Protein AF-A0A968LPN2-F1 (afdb_monomer)

Sequence (290 aa):
MTKRTVQLVLGVLLTLSLIPALILAWQRIQFERAYDTVGLTIDYQDVVIQARENGLTEEALLEQYKALGINGVSLFEDSLSRLVQQDKVIYRDGGSWRNERLSLGLDVSAIQSRETYLRSLVPGEAERFRAKYRFPTRTVRIDGNDWIAFPLEVGGLPAGPNLELISRLEALGFFVAYRPYEASSLADPGADFPEVPFIVYAGDSVTGGQHEAEVAEGHRAHRFDSHGRRGKRGTGGHGRTCPQEQGRARLRHSRRVASRAATRGNRQQVRPRRSRTQSPPVVHPSIRTH

Radius of gyration: 33.79 Å; Cα contacts (8 Å, |Δi|>4): 280; chains: 1; bounding box: 84×96×96 Å

Mean predicted aligned error: 16.94 Å

Solvent-accessible surface area (backbone atoms only — not comparable to full-atom values): 18443 Å² total; per-residue (Å²): 134,56,75,67,59,54,53,50,54,52,51,52,53,50,52,66,55,44,54,60,51,51,51,53,52,49,52,49,51,54,49,47,67,73,67,67,66,80,79,36,63,45,53,48,68,60,45,50,51,50,14,59,77,69,75,45,52,53,67,62,47,49,52,53,41,39,77,74,60,39,48,28,35,32,40,68,41,33,26,38,50,49,39,39,75,67,61,32,29,51,78,40,55,19,44,62,51,39,53,55,32,53,75,70,74,44,91,46,89,90,53,49,58,66,27,25,36,34,28,50,64,40,88,57,48,40,58,52,47,53,65,47,37,72,68,85,60,48,79,46,74,56,96,90,38,73,28,44,34,32,79,43,91,56,52,84,38,77,54,45,63,56,61,70,59,51,54,51,44,42,74,74,66,28,49,51,34,37,25,63,71,86,61,94,61,45,62,61,55,66,77,67,65,73,99,54,94,37,79,48,63,85,72,92,62,52,77,73,48,88,61,84,66,57,72,64,44,62,66,50,63,75,74,71,84,87,81,87,85,86,86,84,90,83,84,85,85,85,88,79,81,87,81,93,80,90,79,90,77,89,84,89,81,91,80,89,84,85,85,87,90,83,93,80,90,84,86,82,80,88,83,89,83,79,89,78,90,77,83,81,84,87,82,82,85,80,88,76,92,129

Nearest PDB structures (foldseek):
  5vxj-assembly1_A  TM=2.831E-01  e=8.955E+00  Shigella flexneri

Structure (mmCIF, N/CA/C/O backbone):
data_AF-A0A968LPN2-F1
#
_entry.id   AF-A0A968LPN2-F1
#
loop_
_atom_site.group_PDB
_atom_site.id
_atom_site.type_symbol
_atom_site.label_atom_id
_atom_site.label_alt_id
_atom_site.label_comp_id
_atom_site.label_asym_id
_atom_site.label_entity_id
_atom_site.label_seq_id
_atom_site.pdbx_PDB_ins_code
_atom_site.Cartn_x
_atom_site.Cartn_y
_atom_site.Cartn_z
_atom_site.occupancy
_atom_site.B_iso_or_equiv
_atom_site.auth_seq_id
_atom_site.auth_comp_id
_atom_site.auth_asym_id
_atom_site.auth_atom_id
_atom_site.pdbx_PDB_model_num
ATOM 1 N N . MET A 1 1 ? -53.553 -24.864 53.523 1.00 57.88 1 MET A N 1
ATOM 2 C CA . MET A 1 1 ? -52.377 -23.960 53.529 1.00 57.88 1 MET A CA 1
ATOM 3 C C . MET A 1 1 ? -52.808 -22.609 54.066 1.00 57.88 1 MET A C 1
ATOM 5 O O . MET A 1 1 ? -53.810 -22.086 53.596 1.00 57.88 1 MET A O 1
ATOM 9 N N . THR A 1 2 ? -52.110 -22.055 55.057 1.00 83.56 2 THR A N 1
ATOM 10 C CA . THR A 1 2 ? -52.404 -20.697 55.534 1.00 83.56 2 THR A CA 1
ATOM 11 C C . THR A 1 2 ? -51.821 -19.675 54.558 1.00 83.56 2 THR A C 1
ATOM 13 O O . THR A 1 2 ? -50.828 -19.942 53.878 1.00 83.56 2 THR A O 1
ATOM 16 N N . LYS A 1 3 ? -52.438 -18.490 54.475 1.00 83.75 3 LYS A N 1
ATOM 17 C CA . LYS A 1 3 ? -52.014 -17.386 53.590 1.00 83.75 3 LYS A CA 1
ATOM 18 C C . LYS A 1 3 ? -50.506 -17.091 53.706 1.00 83.75 3 LYS A C 1
ATOM 20 O O . LYS A 1 3 ? -49.843 -16.863 52.701 1.00 83.75 3 LYS A O 1
ATOM 25 N N . ARG A 1 4 ? -49.963 -17.207 54.926 1.00 87.44 4 ARG A N 1
ATOM 26 C CA . ARG A 1 4 ? -48.531 -17.079 55.241 1.00 87.44 4 ARG A CA 1
ATOM 27 C C . ARG A 1 4 ? -47.651 -18.116 54.544 1.00 87.44 4 ARG A C 1
ATOM 29 O O . ARG A 1 4 ? -46.606 -17.750 54.026 1.00 87.44 4 ARG A O 1
ATOM 36 N N . THR A 1 5 ? -48.052 -19.388 54.507 1.00 86.25 5 THR A N 1
ATOM 37 C CA . THR A 1 5 ? -47.263 -20.446 53.853 1.00 86.25 5 THR A CA 1
ATOM 38 C C . THR A 1 5 ? -47.205 -20.233 52.344 1.00 86.25 5 THR A C 1
ATOM 40 O O . THR A 1 5 ? -46.150 -20.396 51.744 1.00 86.25 5 THR A O 1
ATOM 43 N N . VAL A 1 6 ? -48.321 -19.815 51.735 1.00 88.88 6 VAL A N 1
ATOM 44 C CA . VAL A 1 6 ? -48.377 -19.507 50.296 1.00 88.88 6 VAL A CA 1
ATOM 45 C C . VAL A 1 6 ? -47.483 -18.312 49.963 1.00 88.88 6 VAL A C 1
ATOM 47 O O . VAL A 1 6 ? -46.709 -18.387 49.017 1.00 88.88 6 VAL A O 1
ATOM 50 N N . GLN A 1 7 ? -47.525 -17.244 50.767 1.00 90.31 7 GLN A N 1
ATOM 51 C CA . GLN A 1 7 ? -46.649 -16.077 50.597 1.00 90.31 7 GLN A CA 1
ATOM 52 C C . GLN A 1 7 ? -45.161 -16.434 50.717 1.00 90.31 7 GLN A C 1
ATOM 54 O O . GLN A 1 7 ? -44.355 -15.951 49.927 1.00 90.31 7 GLN A O 1
ATOM 59 N N . LEU A 1 8 ? -44.805 -17.307 51.663 1.00 92.25 8 LEU A N 1
ATOM 60 C CA . LEU A 1 8 ? -43.430 -17.778 51.846 1.00 92.25 8 LEU A CA 1
ATOM 61 C C . LEU A 1 8 ? -42.940 -18.585 50.641 1.00 92.25 8 LEU A C 1
ATOM 63 O O . LEU A 1 8 ? -41.872 -18.300 50.110 1.00 92.25 8 LEU A O 1
ATOM 67 N N . VAL A 1 9 ? -43.739 -19.549 50.175 1.00 92.19 9 VAL A N 1
ATOM 68 C CA . VAL A 1 9 ? -43.400 -20.366 48.999 1.00 92.19 9 VAL A CA 1
ATOM 69 C C . VAL A 1 9 ? -43.261 -19.494 47.751 1.00 92.19 9 VAL A C 1
ATOM 71 O O . VAL A 1 9 ? -42.302 -19.655 46.999 1.00 92.19 9 VAL A O 1
ATOM 74 N N . LEU A 1 10 ? -44.172 -18.536 47.553 1.00 92.19 10 LEU A N 1
ATOM 75 C CA . LEU A 1 10 ? -44.104 -17.616 46.419 1.00 92.19 10 LEU A CA 1
ATOM 76 C C . LEU A 1 10 ? -42.845 -16.742 46.483 1.00 92.19 10 LEU A C 1
ATOM 78 O O . LEU A 1 10 ? -42.171 -16.575 45.472 1.00 92.19 10 LEU A O 1
ATOM 82 N N . GLY A 1 11 ? -42.504 -16.226 47.668 1.00 94.25 11 GLY A N 1
ATOM 83 C CA . GLY A 1 11 ? -41.304 -15.419 47.885 1.00 94.25 11 GLY A CA 1
ATOM 84 C C . GLY A 1 11 ? -40.012 -16.190 47.616 1.00 94.25 11 GLY A C 1
ATOM 85 O O . GLY A 1 11 ? -39.106 -15.654 46.979 1.00 94.25 11 GLY A O 1
ATOM 86 N N . VAL A 1 12 ? -39.948 -17.460 48.032 1.00 94.94 12 VAL A N 1
ATOM 87 C CA . VAL A 1 12 ? -38.806 -18.350 47.757 1.00 94.94 12 VAL A CA 1
ATOM 88 C C . VAL A 1 12 ? -38.681 -18.637 46.263 1.00 94.94 12 VAL A C 1
ATOM 90 O O . VAL A 1 12 ? -37.589 -18.533 45.719 1.00 94.94 12 VAL A O 1
ATOM 93 N N . LEU A 1 13 ? -39.782 -18.944 45.572 1.00 93.88 13 LEU A N 1
ATOM 94 C CA . LEU A 1 13 ? -39.760 -19.174 44.123 1.00 93.88 13 LEU A CA 1
ATOM 95 C C . LEU A 1 13 ? -39.337 -17.919 43.348 1.00 93.88 13 LEU A C 1
ATOM 97 O O . LEU A 1 13 ? -38.516 -18.006 42.436 1.00 93.88 13 LEU A O 1
ATOM 101 N N . LEU A 1 14 ? -39.843 -16.748 43.746 1.00 94.81 14 LEU A N 1
ATOM 102 C CA . LEU A 1 14 ? -39.451 -15.463 43.168 1.00 94.81 14 LEU A CA 1
ATOM 103 C C . LEU A 1 14 ? -37.954 -15.210 43.344 1.00 94.81 14 LEU A C 1
ATOM 105 O O . LEU A 1 14 ? -37.271 -14.937 42.361 1.00 94.81 14 LEU A O 1
ATOM 109 N N . THR A 1 15 ? -37.425 -15.370 44.558 1.00 94.38 15 THR A N 1
ATOM 110 C CA . THR A 1 15 ? -35.989 -15.177 44.822 1.00 94.38 15 THR A CA 1
ATOM 111 C C . THR A 1 15 ? -35.121 -16.202 44.096 1.00 94.38 15 THR A C 1
ATOM 113 O O . THR A 1 15 ? -34.111 -15.812 43.510 1.00 94.38 15 THR A O 1
ATOM 116 N N . LEU A 1 16 ? -35.536 -17.473 44.027 1.00 95.44 16 LEU A N 1
ATOM 117 C CA . LEU A 1 16 ? -34.818 -18.501 43.263 1.00 95.44 16 LEU A CA 1
ATOM 118 C C . LEU A 1 16 ? -34.765 -18.198 41.763 1.00 95.44 16 LEU A C 1
ATOM 120 O O . LEU A 1 16 ? -33.785 -18.550 41.117 1.00 95.44 16 LEU A O 1
ATOM 124 N N . SER A 1 17 ? -35.799 -17.563 41.205 1.00 94.38 17 SER A N 1
ATOM 125 C CA . SER A 1 17 ? -35.810 -17.156 39.794 1.00 94.38 17 SER A CA 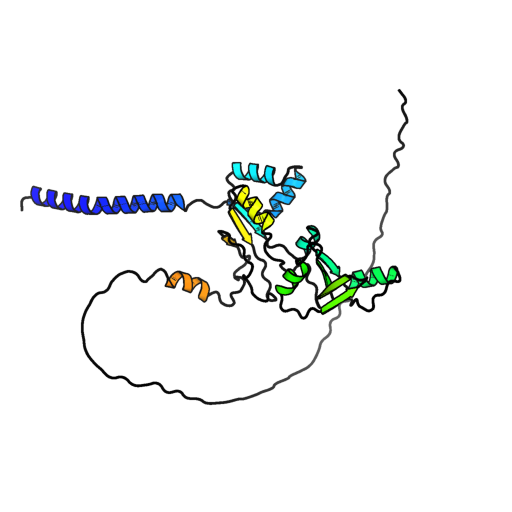1
ATOM 126 C C . SER A 1 17 ? -35.051 -15.847 39.541 1.00 94.38 17 SER A C 1
ATOM 128 O O . SER A 1 17 ? -34.455 -15.668 38.480 1.00 94.38 17 SER A O 1
ATOM 130 N N . LEU A 1 18 ? -35.026 -14.947 40.528 1.00 96.50 18 LEU A N 1
ATOM 131 C CA . LEU A 1 18 ? -34.431 -13.619 40.405 1.00 96.50 18 LEU A CA 1
ATOM 132 C C . LEU A 1 18 ? -32.899 -13.658 40.436 1.00 96.50 18 LEU A C 1
ATOM 134 O O . LEU A 1 18 ? -32.257 -12.948 39.666 1.00 96.50 18 LEU A O 1
ATOM 138 N N . ILE A 1 19 ? -32.306 -14.492 41.294 1.00 95.44 19 ILE A N 1
ATOM 139 C CA . ILE A 1 19 ? -30.844 -14.612 41.427 1.00 95.44 19 ILE A CA 1
ATOM 140 C C . ILE A 1 19 ? -30.166 -14.997 40.094 1.00 95.44 19 ILE A C 1
ATOM 142 O O . ILE A 1 19 ? -29.287 -14.255 39.652 1.00 95.44 19 ILE A O 1
ATOM 146 N N . PRO A 1 20 ? -30.550 -16.090 39.403 1.00 95.19 20 PRO A N 1
ATOM 147 C CA . PRO A 1 20 ? -29.937 -16.445 38.124 1.00 95.19 20 PRO A CA 1
ATOM 148 C C . PRO A 1 20 ? -30.227 -15.413 37.025 1.00 95.19 20 PRO A C 1
ATOM 150 O O . PRO A 1 20 ? -29.357 -15.161 36.194 1.00 95.19 20 PRO A O 1
ATOM 153 N N . ALA A 1 21 ? -31.396 -14.763 37.042 1.00 94.69 21 ALA A N 1
ATOM 154 C CA . ALA A 1 21 ? -31.708 -13.683 36.105 1.00 94.69 21 ALA A CA 1
ATOM 155 C C . ALA A 1 21 ? -30.781 -12.466 36.291 1.00 94.69 21 ALA A C 1
ATOM 157 O O . ALA A 1 21 ? -30.273 -11.926 35.309 1.00 94.69 21 ALA A O 1
ATOM 158 N N . LEU A 1 22 ? -30.504 -12.072 37.540 1.00 96.44 22 LEU A N 1
ATOM 159 C CA . LEU A 1 22 ? -29.549 -11.007 37.871 1.00 96.44 22 LEU A CA 1
ATOM 160 C C . LEU A 1 22 ? -28.122 -11.363 37.451 1.00 96.44 22 LEU A C 1
ATOM 162 O O . LEU A 1 22 ? -27.426 -10.514 36.900 1.00 96.44 22 LEU A O 1
ATOM 166 N N . ILE A 1 23 ? -27.696 -12.610 37.669 1.00 96.88 23 ILE A N 1
ATOM 167 C CA . ILE A 1 23 ? -26.366 -13.077 37.252 1.00 96.88 23 ILE A CA 1
ATOM 168 C C . ILE A 1 23 ? -26.225 -13.002 35.726 1.00 96.88 23 ILE A C 1
ATOM 170 O O . ILE A 1 23 ? -25.234 -12.463 35.237 1.00 96.88 23 ILE A O 1
ATOM 174 N N . LEU A 1 24 ? -27.221 -13.477 34.970 1.00 95.31 24 LEU A N 1
ATOM 175 C CA . LEU A 1 24 ? -27.211 -13.405 33.505 1.00 95.31 24 LEU A CA 1
ATOM 176 C C . LEU A 1 24 ? -27.227 -11.960 32.995 1.00 95.31 24 LEU A C 1
ATOM 178 O O . LEU A 1 24 ? -26.483 -11.626 32.076 1.00 95.31 24 LEU A O 1
ATOM 182 N N . ALA A 1 25 ? -28.037 -11.088 33.602 1.00 94.88 25 ALA A N 1
ATOM 183 C CA . ALA A 1 25 ? -28.068 -9.671 33.253 1.00 94.88 25 ALA A CA 1
ATOM 184 C C . ALA A 1 25 ? -26.714 -8.996 33.518 1.00 94.88 25 ALA A C 1
ATOM 186 O O . ALA A 1 25 ? -26.225 -8.243 32.680 1.00 94.88 25 ALA A O 1
ATOM 187 N N . TRP A 1 26 ? -26.074 -9.308 34.647 1.00 95.31 26 TRP A N 1
ATOM 188 C CA . TRP A 1 26 ? -24.748 -8.792 34.974 1.00 95.31 26 TRP A CA 1
ATOM 189 C C . TRP A 1 26 ? -23.684 -9.266 33.983 1.00 95.31 26 TRP A C 1
ATOM 191 O O . TRP A 1 26 ? -22.927 -8.452 33.460 1.00 95.31 26 TRP A O 1
ATOM 201 N N . GLN A 1 27 ? -23.652 -10.566 33.682 1.00 93.38 27 GLN A N 1
ATOM 202 C CA . GLN A 1 27 ? -22.731 -11.136 32.694 1.00 93.38 27 GLN A CA 1
ATOM 203 C C . GLN A 1 27 ? -22.924 -10.501 31.319 1.00 93.38 27 GLN A C 1
ATOM 205 O O . GLN A 1 27 ? -21.946 -10.157 30.662 1.00 93.38 27 GLN A O 1
ATOM 210 N N . ARG A 1 28 ? -24.178 -10.287 30.913 1.00 89.38 28 ARG A N 1
ATOM 211 C CA . ARG A 1 28 ? -24.506 -9.619 29.658 1.00 89.38 28 ARG A CA 1
ATOM 212 C C . ARG A 1 28 ? -24.020 -8.173 29.629 1.00 89.38 28 ARG A C 1
ATOM 214 O O . ARG A 1 28 ? -23.410 -7.794 28.645 1.00 89.38 28 ARG A O 1
ATOM 221 N N . ILE A 1 29 ? -24.225 -7.394 30.692 1.00 89.06 29 ILE A N 1
ATOM 222 C CA . ILE A 1 29 ? -23.739 -6.005 30.766 1.00 89.06 29 I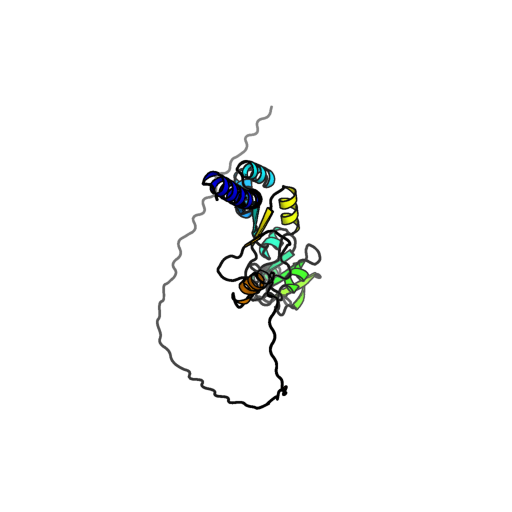LE A CA 1
ATOM 223 C C . ILE A 1 29 ? -22.210 -5.956 30.718 1.00 89.06 29 ILE A C 1
ATOM 225 O O . ILE A 1 29 ? -21.652 -5.083 30.065 1.00 89.06 29 ILE A O 1
ATOM 229 N N . GLN A 1 30 ? -21.524 -6.872 31.405 1.00 86.31 30 GLN A N 1
ATOM 230 C CA . GLN A 1 30 ? -20.061 -6.940 31.358 1.00 86.31 30 GLN A CA 1
ATOM 231 C C . GLN A 1 30 ? -19.561 -7.329 29.967 1.00 86.31 30 GLN A C 1
ATOM 233 O O . GLN A 1 30 ? -18.598 -6.745 29.483 1.00 86.31 30 GLN A O 1
ATOM 238 N N . PHE A 1 31 ? -20.241 -8.271 29.312 1.00 78.88 31 PHE A N 1
ATOM 239 C CA . PHE A 1 31 ? -19.948 -8.648 27.936 1.00 78.88 31 PHE A CA 1
ATOM 240 C C . PHE A 1 31 ? -20.189 -7.470 26.988 1.00 78.88 31 PHE A C 1
ATOM 242 O O . PHE A 1 31 ? -19.275 -7.057 26.294 1.00 78.88 31 PHE A O 1
ATOM 249 N N . GLU A 1 32 ? -21.375 -6.864 27.008 1.00 75.94 32 GLU A N 1
ATOM 250 C CA . GLU A 1 32 ? -21.694 -5.699 26.179 1.00 75.94 32 GLU A CA 1
ATOM 251 C C . GLU A 1 32 ? -20.676 -4.579 26.421 1.00 75.94 32 GLU A C 1
ATOM 253 O O . GLU A 1 32 ? -20.036 -4.155 25.478 1.00 75.94 32 GLU A O 1
ATOM 258 N N . ARG A 1 33 ? -20.359 -4.198 27.663 1.00 73.25 33 ARG A N 1
ATOM 259 C CA . ARG A 1 33 ? -19.332 -3.170 27.935 1.00 73.25 33 ARG A CA 1
ATOM 260 C C . ARG A 1 33 ? -17.922 -3.523 27.458 1.00 73.25 33 ARG A C 1
ATOM 262 O O . ARG A 1 33 ? -17.151 -2.613 27.181 1.00 73.25 33 ARG A O 1
ATOM 269 N N . ALA A 1 34 ? -17.572 -4.806 27.401 1.00 64.00 34 ALA A N 1
ATOM 270 C CA . ALA A 1 34 ? -16.277 -5.249 26.892 1.00 64.00 34 ALA A CA 1
ATOM 271 C C . ALA A 1 34 ? -16.193 -5.209 25.356 1.00 64.00 34 ALA A C 1
ATOM 273 O O . ALA A 1 34 ? -15.089 -5.163 24.819 1.00 64.00 34 ALA A O 1
ATOM 274 N N . TYR A 1 35 ? -17.337 -5.227 24.662 1.00 57.44 35 TYR A N 1
ATOM 275 C CA . TYR A 1 35 ? -17.419 -5.305 23.198 1.00 57.44 35 TYR A CA 1
ATOM 276 C C . TYR A 1 35 ? -18.123 -4.105 22.538 1.00 57.44 35 TYR A C 1
ATOM 278 O O . TYR A 1 35 ? -18.088 -3.988 21.318 1.00 57.44 35 TYR A O 1
ATOM 286 N N . ASP A 1 36 ? -18.710 -3.193 23.317 1.00 53.00 36 ASP A N 1
ATOM 287 C CA . ASP A 1 36 ? -19.352 -1.943 22.877 1.00 53.00 36 ASP A CA 1
ATOM 288 C C . ASP A 1 36 ? -18.339 -0.783 22.834 1.00 53.00 36 ASP A C 1
ATOM 290 O O . ASP A 1 36 ? -18.630 0.380 23.116 1.00 53.00 36 ASP A O 1
ATOM 294 N N . THR A 1 37 ? -17.088 -1.106 22.506 1.00 57.00 37 THR A N 1
ATOM 295 C CA . THR A 1 37 ? -16.079 -0.130 22.111 1.00 57.00 37 THR A CA 1
ATOM 296 C C . THR A 1 37 ? -16.352 0.217 20.656 1.00 57.00 37 THR A C 1
ATOM 298 O O . THR A 1 37 ? -15.947 -0.503 19.745 1.00 57.00 37 THR A O 1
ATOM 301 N N . VAL A 1 38 ? -17.059 1.323 20.423 1.00 68.62 38 VAL A N 1
ATOM 302 C CA . VAL A 1 38 ? -17.171 1.902 19.080 1.00 68.62 38 VAL A CA 1
ATOM 303 C C . VAL A 1 38 ? -15.751 2.180 18.584 1.00 68.62 38 VAL A C 1
ATOM 305 O O . VAL A 1 38 ? -15.052 3.042 19.115 1.00 68.62 38 VAL A O 1
ATOM 308 N N . GLY A 1 39 ? -15.297 1.392 17.609 1.00 78.50 39 GLY A N 1
ATOM 309 C CA . GLY A 1 39 ? -14.015 1.596 16.951 1.00 78.50 39 GLY A CA 1
ATOM 310 C C . GLY A 1 39 ? -14.106 2.832 16.071 1.00 78.50 39 GLY A C 1
ATOM 311 O O . GLY A 1 39 ? -14.766 2.799 15.034 1.00 78.50 39 GLY A O 1
ATOM 312 N N . LEU A 1 40 ? -13.467 3.923 16.484 1.00 90.00 40 LEU A N 1
ATOM 313 C CA . LEU A 1 40 ? -13.367 5.125 15.673 1.00 90.00 40 LEU A CA 1
ATOM 314 C C . LEU A 1 40 ? -12.077 5.042 14.865 1.00 90.00 40 LEU A C 1
ATOM 316 O O . LEU A 1 40 ? -10.974 5.105 15.414 1.00 90.00 40 LEU A O 1
ATOM 320 N N . THR A 1 41 ? -12.234 4.877 13.555 1.00 93.62 41 THR A N 1
ATOM 321 C CA . THR A 1 41 ? -11.118 4.788 12.616 1.00 93.62 41 THR A CA 1
ATOM 322 C C . THR A 1 41 ? -10.939 6.080 11.842 1.00 93.62 41 THR A C 1
ATOM 324 O O . THR A 1 41 ? -11.923 6.657 11.380 1.00 93.62 41 THR A O 1
ATOM 327 N N . ILE A 1 42 ? -9.688 6.465 11.613 1.00 95.38 42 ILE A N 1
ATOM 328 C CA . ILE A 1 42 ? -9.323 7.512 10.652 1.00 95.38 42 ILE A CA 1
ATOM 329 C C . ILE A 1 42 ? -8.622 6.906 9.435 1.00 95.38 42 ILE A C 1
ATOM 331 O O . ILE A 1 42 ? -7.927 5.898 9.566 1.00 95.38 42 ILE A O 1
ATOM 335 N N . ASP A 1 43 ? -8.801 7.488 8.250 1.00 95.44 43 ASP A N 1
ATOM 336 C CA . ASP A 1 43 ? -8.060 7.066 7.062 1.00 95.44 43 ASP A CA 1
ATOM 337 C C . ASP A 1 43 ? -6.586 7.467 7.180 1.00 95.44 43 ASP A C 1
ATOM 339 O O . ASP A 1 43 ? -6.259 8.633 7.408 1.00 95.44 43 ASP A O 1
ATOM 343 N N . TYR A 1 44 ? -5.679 6.505 7.017 1.00 96.00 44 TYR A N 1
ATOM 344 C CA . TYR A 1 44 ? -4.251 6.781 7.108 1.00 96.00 44 TYR A CA 1
ATOM 345 C C . TYR A 1 44 ? -3.767 7.761 6.032 1.00 96.00 44 TYR A C 1
ATOM 347 O O . TYR A 1 44 ? -2.874 8.558 6.303 1.00 96.00 44 TYR A O 1
ATOM 355 N N . GLN A 1 45 ? -4.333 7.749 4.818 1.00 92.88 45 GLN A N 1
ATOM 356 C CA . GLN A 1 45 ? -3.892 8.698 3.786 1.00 92.88 45 GLN A CA 1
ATOM 357 C C . GLN A 1 45 ? -4.245 10.139 4.164 1.00 92.88 45 GLN A C 1
ATOM 359 O O . GLN A 1 45 ? -3.442 11.042 3.927 1.00 92.88 45 GLN A O 1
ATOM 364 N N . ASP A 1 46 ? -5.388 10.344 4.818 1.00 95.25 46 ASP A N 1
ATOM 365 C CA . ASP A 1 46 ? -5.780 11.662 5.317 1.00 95.25 46 ASP A CA 1
ATOM 366 C C . ASP A 1 46 ? -4.837 12.131 6.429 1.00 95.25 46 ASP A C 1
ATOM 368 O O . ASP A 1 46 ? -4.448 13.298 6.447 1.00 95.25 46 ASP A O 1
ATOM 372 N N . VAL A 1 47 ? -4.403 11.220 7.308 1.00 96.69 47 VAL A N 1
ATOM 373 C CA . VAL A 1 47 ? -3.378 11.504 8.325 1.00 96.69 47 VAL A CA 1
ATOM 374 C C . VAL A 1 47 ? -2.071 11.944 7.666 1.00 96.69 47 VAL A C 1
ATOM 376 O O . VAL A 1 47 ? -1.507 12.958 8.064 1.00 96.69 47 VAL A O 1
ATOM 379 N N . VAL A 1 48 ? -1.592 11.226 6.646 1.00 95.38 48 VAL A N 1
ATOM 380 C CA . VAL A 1 48 ? -0.340 11.560 5.941 1.00 95.38 48 VAL A CA 1
ATOM 381 C C . VAL A 1 48 ? -0.414 12.952 5.307 1.00 95.38 48 VAL A C 1
ATOM 383 O O . VAL A 1 48 ? 0.526 13.744 5.423 1.00 95.38 48 VAL A O 1
ATOM 386 N N . ILE A 1 49 ? -1.529 13.267 4.642 1.00 95.69 49 ILE A N 1
ATOM 387 C CA . ILE A 1 49 ? -1.744 14.572 4.004 1.00 95.69 49 ILE A CA 1
ATOM 388 C C . ILE A 1 49 ? -1.782 15.675 5.066 1.00 95.69 49 ILE A C 1
ATOM 390 O O . ILE A 1 49 ? -1.020 16.637 4.972 1.00 95.69 49 ILE A O 1
ATOM 394 N N . GLN A 1 50 ? -2.595 15.507 6.110 1.00 97.44 50 GLN A N 1
ATOM 395 C CA . GLN A 1 50 ? -2.744 16.510 7.164 1.00 97.44 50 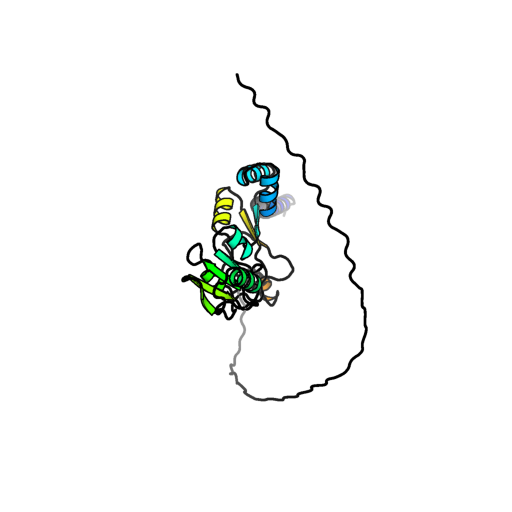GLN A CA 1
ATOM 396 C C . GLN A 1 50 ? -1.457 16.707 7.967 1.00 97.44 50 GLN A C 1
ATOM 398 O O . GLN A 1 50 ? -1.108 17.843 8.287 1.00 97.44 50 GLN A O 1
ATOM 403 N N . ALA A 1 51 ? -0.709 15.643 8.262 1.00 97.25 51 ALA A N 1
ATOM 404 C CA . ALA A 1 51 ? 0.575 15.746 8.948 1.00 97.25 51 ALA A CA 1
ATOM 405 C C . ALA A 1 51 ? 1.544 16.615 8.136 1.00 97.25 51 ALA A C 1
ATOM 407 O O . ALA A 1 51 ? 2.128 17.560 8.667 1.00 97.25 51 ALA A O 1
ATOM 408 N N . ARG A 1 52 ? 1.626 16.379 6.819 1.00 96.50 52 ARG A N 1
ATOM 409 C CA . ARG A 1 52 ? 2.460 17.173 5.910 1.00 96.50 52 ARG A CA 1
ATOM 410 C C . ARG A 1 52 ? 2.026 18.635 5.835 1.00 96.50 52 ARG A C 1
ATOM 412 O O . ARG A 1 52 ? 2.881 19.514 5.894 1.00 96.50 52 ARG A O 1
ATOM 419 N N . GLU A 1 53 ? 0.729 18.898 5.702 1.00 97.31 53 GLU A N 1
ATOM 420 C CA . GLU A 1 53 ? 0.186 20.262 5.628 1.00 97.31 53 GLU A CA 1
ATOM 421 C C . GLU A 1 53 ? 0.445 21.066 6.908 1.00 97.31 53 GLU A C 1
ATOM 423 O O . GLU A 1 53 ? 0.660 22.275 6.844 1.00 97.31 53 GLU A O 1
ATOM 428 N N . ASN A 1 54 ? 0.491 20.390 8.057 1.00 96.31 54 ASN A N 1
ATOM 429 C CA . ASN A 1 54 ? 0.724 21.010 9.360 1.00 96.31 54 ASN A CA 1
ATOM 430 C C . ASN A 1 54 ? 2.188 20.932 9.833 1.00 96.31 54 ASN A C 1
ATOM 432 O O . ASN A 1 54 ? 2.493 21.371 10.940 1.00 96.31 54 ASN A O 1
ATOM 436 N N . GLY A 1 55 ? 3.104 20.383 9.024 1.00 96.94 55 GLY A N 1
ATOM 437 C CA . GLY A 1 55 ? 4.517 20.230 9.393 1.00 96.94 55 GLY A CA 1
ATOM 438 C C . GLY A 1 55 ? 4.759 19.288 10.580 1.00 96.94 55 GLY A C 1
ATOM 439 O O . GLY A 1 55 ? 5.759 19.431 11.281 1.00 96.94 55 GLY A O 1
ATOM 440 N N . LEU A 1 56 ? 3.844 18.349 10.820 1.00 97.19 56 LEU A N 1
ATOM 441 C CA . LEU A 1 56 ? 3.934 17.328 11.860 1.00 97.19 56 LEU A CA 1
ATOM 442 C C . LEU A 1 56 ? 4.419 16.000 11.273 1.00 97.19 56 LEU A C 1
ATOM 444 O O . LEU A 1 56 ? 4.284 15.742 10.076 1.00 97.19 56 LEU A O 1
ATOM 448 N N . THR A 1 57 ? 4.951 15.130 12.132 1.00 96.81 57 THR A N 1
ATOM 449 C CA . THR A 1 57 ? 5.108 13.718 11.772 1.00 96.81 57 THR A CA 1
ATOM 450 C C . THR A 1 57 ? 3.756 13.013 11.841 1.00 96.81 57 THR A C 1
ATOM 452 O O . THR A 1 57 ? 2.848 13.433 12.566 1.00 96.81 57 THR A O 1
ATOM 455 N N . GLU A 1 58 ? 3.618 11.928 11.086 1.00 96.25 58 GLU A N 1
ATOM 456 C CA . GLU A 1 58 ? 2.400 11.114 11.055 1.00 96.25 58 GLU A CA 1
ATOM 457 C C . GLU A 1 58 ? 2.086 10.556 12.446 1.00 96.25 58 GLU A C 1
ATOM 459 O O . GLU A 1 58 ? 0.944 10.608 12.895 1.00 96.25 58 GLU A O 1
ATOM 464 N N . GLU A 1 59 ? 3.113 10.104 13.168 1.00 95.94 59 GLU A N 1
ATOM 465 C CA . GLU A 1 59 ? 2.989 9.570 14.522 1.00 95.94 59 GLU A CA 1
ATOM 466 C C . GLU A 1 59 ? 2.503 10.633 15.513 1.00 95.94 59 GLU A C 1
ATOM 468 O O . GLU A 1 59 ? 1.626 10.351 16.327 1.00 95.94 59 GLU A O 1
ATOM 473 N N . ALA A 1 60 ? 3.012 11.866 15.416 1.00 96.62 60 ALA A N 1
ATOM 474 C CA . ALA A 1 60 ? 2.597 12.958 16.293 1.00 96.62 60 ALA A CA 1
ATOM 475 C C . ALA A 1 60 ? 1.137 13.363 16.050 1.00 96.62 60 ALA A C 1
ATOM 477 O O . ALA A 1 60 ? 0.414 13.690 16.992 1.00 96.62 60 ALA A O 1
ATOM 478 N N . LEU A 1 61 ? 0.685 13.339 14.792 1.00 97.44 61 LEU A N 1
ATOM 479 C CA . LEU A 1 61 ? -0.713 13.610 14.468 1.00 97.44 61 LEU A CA 1
ATOM 480 C C . LEU A 1 61 ? -1.628 12.457 14.913 1.00 97.44 61 LEU A C 1
ATOM 482 O O . LEU A 1 61 ? -2.692 12.697 15.482 1.00 97.44 61 LEU A O 1
ATOM 486 N N . LEU A 1 62 ? -1.200 11.206 14.724 1.00 97.00 62 LEU A N 1
ATOM 487 C CA . LEU A 1 62 ? -1.920 10.035 15.226 1.00 97.00 62 LEU A CA 1
ATOM 488 C C . LEU A 1 62 ? -2.062 10.065 16.749 1.00 97.00 62 LEU A C 1
ATOM 490 O O . LEU A 1 62 ? -3.137 9.765 17.259 1.00 97.00 62 LEU A O 1
ATOM 494 N N . GLU A 1 63 ? -1.027 10.463 17.485 1.00 95.88 63 GLU A N 1
ATOM 495 C CA . GLU A 1 63 ? -1.098 10.596 18.942 1.00 95.88 63 GLU A CA 1
ATOM 496 C C . GLU A 1 63 ? -2.140 11.642 19.376 1.00 95.88 63 GLU A C 1
ATOM 498 O O . GLU A 1 63 ? -2.923 11.393 20.297 1.00 95.88 63 GLU A O 1
ATOM 503 N N . GLN A 1 64 ? -2.235 12.768 18.661 1.00 96.25 64 GLN A N 1
ATOM 504 C CA . GLN A 1 64 ? -3.284 13.767 18.896 1.00 96.25 64 GLN A CA 1
ATOM 505 C C . GLN A 1 64 ? -4.678 13.190 18.639 1.00 96.25 64 GLN A C 1
ATOM 507 O O . GLN A 1 64 ? -5.580 13.353 19.460 1.00 96.25 64 GLN A O 1
ATOM 512 N N . TYR A 1 65 ? -4.858 12.463 17.537 1.00 95.81 65 TYR A N 1
ATOM 513 C CA . TYR A 1 65 ? -6.118 11.783 17.245 1.00 95.81 65 TYR A CA 1
ATOM 514 C C . TYR A 1 65 ? -6.470 10.721 18.283 1.00 95.81 65 TYR A C 1
ATOM 516 O O . TYR A 1 65 ? -7.635 10.600 18.673 1.00 95.81 65 TYR A O 1
ATOM 524 N N . LYS A 1 66 ? -5.471 10.007 18.799 1.00 94.19 66 LYS A N 1
ATOM 525 C CA . LYS A 1 66 ? -5.650 9.035 19.874 1.00 94.19 66 LYS A CA 1
ATOM 526 C C . LYS A 1 66 ? -6.180 9.684 21.145 1.00 94.19 66 LYS A C 1
ATOM 528 O O . LYS A 1 66 ? -7.103 9.153 21.760 1.00 94.19 66 LYS A O 1
ATOM 533 N N . ALA A 1 67 ? -5.671 10.864 21.497 1.00 94.12 67 ALA A N 1
ATOM 534 C CA . ALA A 1 67 ? -6.183 11.648 22.620 1.00 94.12 67 ALA A CA 1
ATOM 535 C C . ALA A 1 67 ? -7.641 12.115 22.422 1.00 94.12 67 ALA A C 1
ATOM 537 O O . ALA A 1 67 ? -8.353 12.325 23.403 1.00 94.12 67 ALA A O 1
ATOM 538 N N . LEU A 1 68 ? -8.107 12.226 21.173 1.00 93.88 68 LEU A N 1
ATOM 539 C CA . LEU A 1 68 ? -9.499 12.535 20.815 1.00 93.88 68 LEU A CA 1
ATOM 540 C C . LEU A 1 68 ? -10.409 11.294 20.747 1.00 93.88 68 LEU A C 1
ATOM 542 O O . LEU A 1 68 ? -11.589 11.418 20.420 1.00 93.88 68 LEU A O 1
ATOM 546 N N . GLY A 1 69 ? -9.887 10.108 21.068 1.00 91.00 69 GLY A N 1
ATOM 547 C CA . GLY A 1 69 ? -10.646 8.857 21.104 1.00 91.00 69 GLY A CA 1
ATOM 548 C C . GLY A 1 69 ? -10.591 8.028 19.819 1.00 91.00 69 GLY A C 1
ATOM 549 O O . GLY A 1 69 ? -11.272 7.007 19.743 1.00 91.00 69 GLY A O 1
ATOM 550 N N . ILE A 1 70 ? -9.781 8.414 18.825 1.00 94.19 70 ILE A N 1
ATOM 551 C CA . ILE A 1 70 ? -9.507 7.564 17.657 1.00 94.19 70 ILE A CA 1
ATOM 552 C C . ILE A 1 70 ? -8.618 6.404 18.109 1.00 94.19 70 ILE A C 1
ATOM 554 O O . ILE A 1 70 ? -7.509 6.599 18.597 1.00 94.19 70 ILE A O 1
ATOM 558 N N . ASN A 1 71 ? -9.102 5.180 17.957 1.00 92.19 71 ASN A N 1
ATOM 559 C CA . ASN A 1 71 ? -8.425 3.968 18.421 1.00 92.19 71 ASN A CA 1
ATOM 560 C C . ASN A 1 71 ? -8.085 2.996 17.285 1.00 92.19 71 ASN A C 1
ATOM 562 O O . ASN A 1 71 ? -7.451 1.969 17.535 1.00 92.19 71 ASN A O 1
ATOM 566 N N . GLY A 1 72 ? -8.446 3.334 16.044 1.00 94.69 72 GLY A N 1
ATOM 567 C CA . GLY A 1 72 ? -8.065 2.565 14.870 1.00 94.69 72 GLY A CA 1
ATOM 568 C C . GLY A 1 72 ? -7.669 3.415 13.672 1.00 94.69 72 GLY A C 1
ATOM 569 O O . GLY A 1 72 ? -7.950 4.611 13.589 1.00 94.69 72 GLY A O 1
ATOM 570 N N . VAL A 1 73 ? -7.022 2.759 12.716 1.00 96.94 73 VAL A N 1
ATOM 571 C CA . VAL A 1 73 ? -6.595 3.360 11.454 1.00 96.94 73 VAL A CA 1
ATOM 572 C C . VAL A 1 73 ? -7.086 2.496 10.299 1.00 96.94 73 VAL A C 1
ATOM 574 O O . VAL A 1 73 ? -6.858 1.289 10.260 1.00 96.94 73 VAL A O 1
ATOM 577 N N . SER A 1 74 ? -7.777 3.123 9.352 1.00 95.81 74 SER A N 1
ATOM 578 C CA . SER A 1 74 ? -8.187 2.516 8.091 1.00 95.81 74 SER A CA 1
ATOM 579 C C . SER A 1 74 ? -7.032 2.601 7.097 1.00 95.81 74 SER A C 1
ATOM 581 O O . SER A 1 74 ? -6.578 3.701 6.774 1.00 95.81 74 SER A O 1
ATOM 583 N N . LEU A 1 75 ? -6.584 1.455 6.584 1.00 95.81 75 LEU A N 1
ATOM 584 C CA . LEU A 1 75 ? -5.455 1.369 5.665 1.00 95.81 75 LEU A CA 1
ATOM 585 C C . LEU A 1 75 ? -5.845 0.651 4.374 1.00 95.81 75 LEU A C 1
ATOM 587 O O . LEU A 1 75 ? -6.234 -0.514 4.397 1.00 95.81 75 LEU A O 1
ATOM 591 N N . PHE A 1 76 ? -5.688 1.338 3.245 1.00 93.62 76 PHE A N 1
ATOM 592 C CA . PHE A 1 76 ? -5.822 0.730 1.925 1.00 93.62 76 PHE A CA 1
ATOM 593 C C . PHE A 1 76 ? -4.661 -0.207 1.600 1.00 93.62 76 PHE A C 1
ATOM 595 O O . PHE A 1 76 ? -3.520 0.035 1.992 1.00 93.62 76 PHE A O 1
ATOM 602 N N . GLU A 1 77 ? -4.961 -1.249 0.829 1.00 94.31 77 GLU A N 1
ATOM 603 C CA . GLU A 1 77 ? -3.958 -2.047 0.133 1.00 94.31 77 GLU A CA 1
ATOM 604 C C . GLU A 1 77 ? -3.022 -1.150 -0.694 1.00 94.31 77 GLU A C 1
ATOM 606 O O . GLU A 1 77 ? -3.451 -0.153 -1.280 1.00 94.31 77 GLU A O 1
ATOM 611 N N . ASP A 1 78 ? -1.731 -1.483 -0.751 1.00 95.38 78 ASP A N 1
ATOM 612 C CA . ASP A 1 78 ? -0.810 -0.736 -1.604 1.00 95.38 78 ASP A CA 1
ATOM 613 C C . ASP A 1 78 ? -1.117 -1.068 -3.074 1.00 95.38 78 ASP A C 1
ATOM 615 O O . ASP A 1 78 ? -1.431 -2.204 -3.412 1.00 95.38 78 ASP A O 1
ATOM 619 N N . SER A 1 79 ? -1.022 -0.089 -3.974 1.00 95.38 79 SER A N 1
ATOM 620 C CA . SER A 1 79 ? -1.027 -0.333 -5.422 1.00 95.38 79 SER A CA 1
ATOM 621 C C . SER A 1 79 ? 0.400 -0.461 -5.952 1.00 95.38 79 SER A C 1
ATOM 623 O O . SER A 1 79 ? 1.361 -0.093 -5.269 1.00 95.38 79 SER A O 1
ATOM 625 N N . LEU A 1 80 ? 0.568 -0.901 -7.203 1.00 96.44 80 LEU A N 1
ATOM 626 C CA . LEU A 1 80 ? 1.893 -0.906 -7.828 1.00 96.44 80 LEU A CA 1
ATOM 627 C C . LEU A 1 80 ? 2.535 0.488 -7.819 1.00 96.44 80 LEU A C 1
ATOM 629 O O . LEU A 1 80 ? 3.718 0.634 -7.524 1.00 96.44 80 LEU A O 1
ATOM 633 N N . SER A 1 81 ? 1.741 1.525 -8.083 1.00 95.69 81 SER A N 1
ATOM 634 C CA . SER A 1 81 ? 2.198 2.915 -8.027 1.00 95.69 81 SER A CA 1
ATOM 635 C C . SER A 1 81 ? 2.702 3.305 -6.635 1.00 95.69 81 SER A C 1
ATOM 637 O O . SER A 1 81 ? 3.644 4.087 -6.523 1.00 95.69 81 SER A O 1
ATOM 639 N N . ARG A 1 82 ? 2.124 2.739 -5.571 1.00 94.88 82 ARG A N 1
ATOM 640 C CA . ARG A 1 82 ? 2.597 2.953 -4.202 1.00 94.88 82 ARG A CA 1
ATOM 641 C C . ARG A 1 82 ? 3.909 2.218 -3.924 1.00 94.88 82 ARG A C 1
ATOM 643 O O . ARG A 1 82 ? 4.790 2.814 -3.315 1.00 94.88 82 ARG A O 1
ATOM 650 N N . LEU A 1 83 ? 4.103 1.006 -4.453 1.00 96.62 83 LEU A N 1
ATOM 651 C CA . LEU A 1 83 ? 5.410 0.331 -4.400 1.00 96.62 83 LEU A CA 1
ATOM 652 C C . LEU A 1 83 ? 6.509 1.128 -5.120 1.00 96.62 83 LEU A C 1
ATOM 654 O O . LEU A 1 83 ? 7.643 1.167 -4.650 1.00 96.62 83 LEU A O 1
ATOM 658 N N . VAL A 1 84 ? 6.178 1.783 -6.238 1.00 97.12 84 VAL A N 1
ATOM 659 C CA . VAL A 1 84 ? 7.110 2.673 -6.953 1.00 97.12 84 VAL A CA 1
ATOM 660 C C . VAL A 1 84 ? 7.462 3.891 -6.097 1.00 97.12 84 VAL A C 1
ATOM 662 O O . VAL A 1 84 ? 8.631 4.232 -5.987 1.00 97.1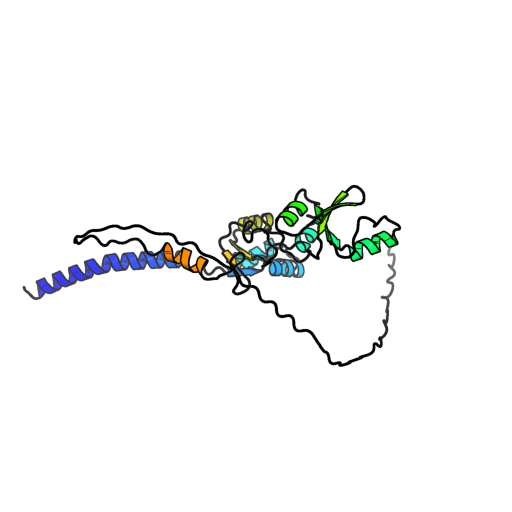2 84 VAL A O 1
ATOM 665 N N . GLN A 1 85 ? 6.474 4.525 -5.457 1.00 95.06 85 GLN A N 1
ATOM 666 C CA . GLN A 1 85 ? 6.704 5.666 -4.555 1.00 95.06 85 GLN A CA 1
ATOM 667 C C . GLN A 1 85 ? 7.521 5.298 -3.307 1.00 95.06 85 GLN A C 1
ATOM 669 O O . GLN A 1 85 ? 8.153 6.167 -2.720 1.00 95.06 85 GLN A O 1
ATOM 674 N N . GLN A 1 86 ? 7.493 4.027 -2.899 1.00 93.94 86 GLN A N 1
ATOM 675 C CA . GLN A 1 86 ? 8.286 3.476 -1.797 1.00 93.94 86 GLN A CA 1
ATOM 676 C C . GLN A 1 86 ? 9.669 2.967 -2.244 1.00 93.94 86 GLN A C 1
ATOM 678 O O . GLN A 1 86 ? 10.335 2.290 -1.465 1.00 93.94 86 GLN A O 1
ATOM 683 N N . ASP A 1 87 ? 10.077 3.207 -3.496 1.00 96.56 87 ASP A N 1
ATOM 684 C CA . ASP A 1 87 ? 11.337 2.719 -4.079 1.00 96.56 87 ASP A CA 1
ATOM 685 C C . ASP A 1 87 ? 11.526 1.188 -3.996 1.00 96.56 87 ASP A C 1
ATOM 687 O O . ASP A 1 87 ? 12.643 0.669 -4.005 1.00 96.56 87 ASP A O 1
ATOM 691 N N . LYS A 1 88 ? 10.426 0.422 -3.956 1.00 96.88 88 LYS A N 1
ATOM 692 C CA . LYS A 1 88 ? 10.466 -1.053 -3.911 1.00 96.88 88 LYS A CA 1
ATOM 693 C C . LYS A 1 88 ? 10.618 -1.682 -5.287 1.00 96.88 88 LYS A C 1
ATOM 695 O O . LYS A 1 88 ? 11.225 -2.746 -5.435 1.00 96.88 88 LYS A O 1
ATOM 700 N N . VAL A 1 89 ? 10.097 -1.015 -6.311 1.00 97.94 89 VAL A N 1
ATOM 701 C CA . VAL A 1 89 ? 10.115 -1.481 -7.698 1.00 97.94 89 VAL A CA 1
ATOM 702 C C . VAL A 1 89 ? 10.343 -0.319 -8.656 1.00 97.94 89 VAL A C 1
ATOM 704 O O . VAL A 1 89 ? 9.984 0.820 -8.371 1.00 97.94 89 VAL A O 1
ATOM 707 N N . ILE A 1 90 ? 10.890 -0.613 -9.834 1.00 97.69 90 ILE A N 1
ATOM 708 C CA . ILE A 1 90 ? 10.905 0.329 -10.955 1.00 97.69 90 ILE A CA 1
ATOM 709 C C . ILE A 1 90 ? 9.857 -0.090 -11.967 1.00 97.69 90 ILE A C 1
ATOM 711 O O . ILE A 1 90 ? 9.906 -1.200 -12.493 1.00 97.69 90 ILE A O 1
ATOM 715 N N . TYR A 1 91 ? 8.973 0.850 -12.281 1.00 97.56 91 TYR A N 1
ATOM 716 C CA . TYR A 1 91 ? 7.919 0.727 -13.276 1.00 97.56 91 TYR A CA 1
ATOM 717 C C . TYR A 1 91 ? 8.207 1.638 -14.476 1.00 97.56 91 TYR A C 1
ATOM 719 O O . TYR A 1 91 ? 8.582 2.803 -14.312 1.00 97.56 91 TYR A O 1
ATOM 727 N N . ARG A 1 92 ? 8.023 1.119 -15.691 1.00 97.69 92 ARG A N 1
ATOM 728 C CA . ARG A 1 92 ? 8.134 1.872 -16.945 1.00 97.69 92 ARG A CA 1
ATOM 729 C C . ARG A 1 92 ? 6.962 1.553 -17.866 1.00 97.69 92 ARG A C 1
ATOM 731 O O . ARG A 1 92 ? 6.769 0.401 -18.248 1.00 97.69 92 ARG A O 1
ATOM 738 N N . ASP A 1 93 ? 6.238 2.585 -18.284 1.00 96.81 93 ASP A N 1
ATOM 739 C CA . ASP A 1 93 ? 5.321 2.490 -19.421 1.00 96.81 93 ASP A CA 1
ATOM 740 C C . ASP A 1 93 ? 6.121 2.286 -20.716 1.00 96.81 93 ASP A C 1
ATOM 742 O O . ASP A 1 93 ? 7.036 3.056 -21.018 1.00 96.81 93 ASP A O 1
ATOM 746 N N . GLY A 1 94 ? 5.794 1.249 -21.486 1.00 97.06 94 GLY A N 1
ATOM 747 C CA . GLY A 1 94 ? 6.551 0.870 -22.676 1.00 97.06 94 GLY A CA 1
ATOM 748 C C . GLY A 1 94 ? 6.478 1.901 -23.796 1.00 97.06 94 GLY A C 1
ATOM 749 O O . GLY A 1 94 ? 7.455 2.085 -24.520 1.00 97.06 94 GLY A O 1
ATOM 750 N N . GLY A 1 95 ? 5.353 2.604 -23.947 1.00 97.00 95 GLY A N 1
ATOM 751 C CA . GLY A 1 95 ? 5.188 3.646 -24.960 1.00 97.00 95 GLY A CA 1
ATOM 752 C C . GLY A 1 95 ? 6.114 4.833 -24.709 1.00 97.00 95 GLY A C 1
ATOM 753 O O . GLY A 1 95 ? 6.909 5.201 -25.579 1.00 97.00 95 GLY A O 1
ATOM 754 N N . SER A 1 96 ? 6.041 5.392 -23.503 1.00 96.88 96 SER A N 1
ATOM 755 C CA . SER A 1 96 ? 6.882 6.503 -23.059 1.00 96.88 96 SER A CA 1
ATOM 756 C C . SER A 1 96 ? 8.362 6.120 -23.039 1.00 96.88 96 SER A C 1
ATOM 758 O O . SER A 1 96 ? 9.191 6.802 -23.647 1.00 96.88 96 SER A O 1
ATOM 760 N N . TRP A 1 97 ? 8.695 4.972 -22.441 1.00 97.31 97 TRP A N 1
ATOM 761 C CA . TRP A 1 97 ? 10.080 4.529 -22.297 1.00 97.31 97 TRP A CA 1
ATOM 762 C C . TRP A 1 97 ? 10.742 4.230 -23.644 1.00 97.31 97 TRP A C 1
ATOM 764 O O . TRP A 1 97 ? 11.908 4.559 -23.863 1.00 97.31 97 TRP A O 1
ATOM 774 N N . ARG A 1 98 ? 9.988 3.679 -24.602 1.00 97.25 98 ARG A N 1
ATOM 775 C CA . ARG A 1 98 ? 10.474 3.494 -25.973 1.00 97.25 98 ARG A CA 1
ATOM 776 C C . ARG A 1 98 ? 10.810 4.824 -26.647 1.00 97.25 98 ARG A C 1
ATOM 778 O O . ARG A 1 98 ? 11.839 4.912 -27.312 1.00 97.25 98 ARG A O 1
ATOM 785 N N . ASN A 1 99 ? 9.965 5.845 -26.496 1.00 97.44 99 ASN A N 1
ATOM 786 C CA . ASN A 1 99 ? 10.200 7.162 -27.096 1.00 97.44 99 ASN A CA 1
ATOM 787 C C . ASN A 1 99 ? 11.410 7.866 -26.470 1.00 97.44 99 ASN A C 1
ATOM 789 O O . ASN A 1 99 ? 12.242 8.410 -27.195 1.00 97.44 99 ASN A O 1
ATOM 793 N N . GLU A 1 100 ? 11.539 7.799 -25.143 1.00 97.00 100 GLU A N 1
ATOM 794 C CA . GLU A 1 100 ? 12.706 8.292 -24.407 1.00 97.00 100 GLU A CA 1
ATOM 795 C C . GLU A 1 100 ? 13.992 7.651 -24.946 1.00 97.00 100 GLU A C 1
ATOM 797 O O . GLU A 1 100 ? 14.911 8.347 -25.375 1.00 97.00 100 GLU A O 1
ATOM 802 N N . ARG A 1 101 ? 14.034 6.320 -25.036 1.00 96.94 101 ARG A N 1
ATOM 803 C CA . ARG A 1 101 ? 15.213 5.590 -25.522 1.00 96.94 101 ARG A CA 1
ATOM 804 C C . ARG A 1 101 ? 15.554 5.874 -26.979 1.00 96.94 101 ARG A C 1
ATOM 806 O O . ARG A 1 101 ? 16.729 6.039 -27.294 1.00 96.94 101 ARG A O 1
ATOM 813 N N . LEU A 1 102 ? 14.553 5.984 -27.854 1.00 96.69 102 LEU A N 1
ATOM 814 C CA . LEU A 1 102 ? 14.767 6.381 -29.249 1.00 96.69 102 LEU A CA 1
ATOM 815 C C . LEU A 1 102 ? 15.400 7.771 -29.351 1.00 96.69 102 LEU A C 1
ATOM 817 O O . LEU A 1 102 ? 16.289 7.967 -30.176 1.00 96.69 102 LEU A O 1
ATOM 821 N N . SER A 1 103 ? 14.989 8.717 -28.500 1.00 97.31 103 SER A N 1
ATOM 822 C CA . SER A 1 103 ? 15.585 10.060 -28.474 1.00 97.31 103 SER A CA 1
ATOM 823 C C . SER A 1 103 ? 17.057 10.055 -28.042 1.00 97.31 103 SER A C 1
ATOM 825 O O . SER A 1 103 ? 17.820 10.927 -28.447 1.00 97.31 103 SER A O 1
ATOM 827 N N . LEU A 1 104 ? 17.461 9.037 -27.277 1.00 97.12 104 LEU A N 1
ATOM 828 C CA . LEU A 1 104 ? 18.831 8.813 -26.819 1.00 97.12 104 LEU A CA 1
ATOM 829 C C . LEU A 1 104 ? 19.648 7.919 -27.769 1.00 97.12 104 LEU A C 1
ATOM 831 O O . LEU A 1 104 ? 20.803 7.622 -27.476 1.00 97.12 104 LEU A O 1
ATOM 835 N N . GLY A 1 105 ? 19.070 7.460 -28.886 1.00 96.25 105 GLY A N 1
ATOM 836 C CA . GLY A 1 105 ? 19.732 6.536 -29.814 1.00 96.25 105 GLY A CA 1
ATOM 837 C C . GLY A 1 105 ? 19.985 5.138 -29.232 1.00 96.25 105 GLY A C 1
ATOM 838 O O . GLY A 1 105 ? 20.871 4.431 -29.708 1.00 96.25 105 GLY A O 1
ATOM 839 N N . LEU A 1 106 ? 19.238 4.743 -28.196 1.00 96.06 106 LEU A N 1
ATOM 840 C CA . LEU A 1 106 ? 19.373 3.446 -27.531 1.00 96.06 106 LEU A CA 1
ATOM 841 C C . LEU A 1 106 ? 18.529 2.365 -28.215 1.00 96.06 106 LEU A C 1
ATOM 843 O O . LEU A 1 106 ? 17.507 2.653 -28.843 1.00 96.06 106 LEU A O 1
ATOM 847 N N . ASP A 1 107 ? 18.922 1.100 -28.035 1.00 93.81 107 ASP A N 1
ATOM 848 C CA . ASP A 1 107 ? 18.143 -0.030 -28.539 1.00 93.81 107 ASP A CA 1
ATOM 849 C C . ASP A 1 107 ? 16.776 -0.124 -27.840 1.00 93.81 107 ASP A C 1
ATOM 851 O O . ASP A 1 107 ? 16.648 0.012 -26.616 1.00 93.81 107 ASP A O 1
ATOM 855 N N . VAL A 1 108 ? 15.751 -0.377 -28.651 1.00 96.06 108 VAL A N 1
ATOM 856 C CA . VAL A 1 108 ? 14.350 -0.538 -28.250 1.00 96.06 108 VAL A CA 1
ATOM 857 C C . VAL A 1 108 ? 13.726 -1.824 -28.790 1.00 96.06 108 VAL A C 1
ATOM 859 O O . VAL A 1 108 ? 12.519 -2.009 -28.664 1.00 96.06 108 VAL A O 1
ATOM 862 N N . SER A 1 109 ? 14.516 -2.715 -29.395 1.00 94.25 109 SER A N 1
ATOM 863 C CA . SER A 1 109 ? 14.043 -3.973 -29.984 1.00 94.25 109 SER A CA 1
ATOM 864 C C . SER A 1 109 ? 13.269 -4.852 -28.987 1.00 94.25 109 SER A C 1
ATOM 866 O O . SER A 1 109 ? 12.269 -5.472 -29.348 1.00 94.25 109 SER A O 1
ATOM 868 N N . ALA A 1 110 ? 13.675 -4.838 -27.714 1.00 93.81 110 ALA A N 1
ATOM 869 C CA . ALA A 1 110 ? 13.041 -5.574 -26.620 1.00 93.81 110 ALA A CA 1
ATOM 870 C C . ALA A 1 110 ? 11.827 -4.858 -25.978 1.00 93.81 110 ALA A C 1
ATOM 872 O O . ALA A 1 110 ? 11.163 -5.439 -25.107 1.00 93.81 110 ALA A O 1
ATOM 873 N N . ILE A 1 111 ? 11.537 -3.611 -26.386 1.00 96.56 111 ILE A N 1
ATOM 874 C CA . ILE A 1 111 ? 10.516 -2.744 -25.779 1.00 96.56 111 ILE A CA 1
ATOM 875 C C . ILE A 1 111 ? 9.323 -2.545 -26.723 1.00 96.56 111 ILE A C 1
ATOM 877 O O . ILE A 1 111 ? 9.436 -1.986 -27.816 1.00 96.56 111 ILE A O 1
ATOM 881 N N . GLN A 1 112 ? 8.144 -2.952 -26.264 1.00 96.31 112 GLN A N 1
ATOM 882 C CA . GLN A 1 112 ? 6.865 -2.837 -26.944 1.00 96.31 112 GLN A CA 1
ATOM 883 C C . GLN A 1 112 ? 6.030 -1.721 -26.317 1.00 96.31 112 GLN A C 1
ATOM 885 O O . GLN A 1 112 ? 5.913 -1.616 -25.101 1.00 96.31 112 GLN A O 1
ATOM 890 N N . SER A 1 113 ? 5.390 -0.907 -27.155 1.00 95.69 113 SER A N 1
ATOM 891 C CA . SER A 1 113 ? 4.672 0.290 -26.697 1.00 95.69 113 SER A CA 1
ATOM 892 C C . SER A 1 113 ? 3.399 0.028 -25.891 1.00 95.69 113 SER A C 1
ATOM 894 O O . SER A 1 113 ? 2.907 0.951 -25.260 1.00 95.69 113 SER A O 1
ATOM 896 N N . ARG A 1 114 ? 2.823 -1.178 -25.957 1.00 95.44 114 ARG A N 1
ATOM 897 C CA . ARG A 1 114 ? 1.574 -1.535 -25.253 1.00 95.44 114 ARG A CA 1
ATOM 898 C C . ARG A 1 114 ? 1.804 -2.329 -23.971 1.00 95.44 114 ARG A C 1
ATOM 900 O O . ARG A 1 114 ? 0.845 -2.776 -23.356 1.00 95.44 114 ARG A O 1
ATOM 907 N N . GLU A 1 115 ? 3.061 -2.542 -23.618 1.00 97.31 115 GLU A N 1
ATOM 908 C CA . GLU A 1 115 ? 3.429 -3.268 -22.418 1.00 97.31 115 GLU A CA 1
ATOM 909 C C . GLU A 1 115 ? 3.923 -2.316 -21.340 1.00 97.31 115 GLU A C 1
ATOM 911 O O . GLU A 1 115 ? 4.382 -1.211 -21.628 1.00 97.31 115 GLU A O 1
ATOM 916 N N . THR A 1 116 ? 3.896 -2.782 -20.100 1.00 97.88 116 THR A N 1
ATOM 917 C CA . THR A 1 116 ? 4.569 -2.117 -18.986 1.00 97.88 116 THR A CA 1
ATOM 918 C C . THR A 1 116 ? 5.651 -3.015 -18.425 1.00 97.88 116 THR A C 1
ATOM 920 O O . THR A 1 116 ? 5.484 -4.233 -18.353 1.00 97.88 116 THR A O 1
ATOM 923 N N . TYR A 1 117 ? 6.744 -2.409 -17.993 1.00 98.12 117 TYR A N 1
ATOM 924 C CA . TYR A 1 117 ? 7.943 -3.099 -17.557 1.00 98.12 117 TYR A CA 1
ATOM 925 C C . TYR A 1 117 ? 8.162 -2.851 -16.078 1.00 98.12 117 TYR A C 1
ATOM 927 O O . TYR A 1 117 ? 8.181 -1.706 -15.628 1.00 98.12 117 TYR A O 1
ATOM 935 N N . LEU A 1 118 ? 8.349 -3.935 -15.339 1.00 98.12 118 LEU A N 1
ATOM 936 C CA . LEU A 1 118 ? 8.553 -3.922 -13.904 1.00 98.12 118 LEU A CA 1
ATOM 937 C C . LEU A 1 118 ? 9.859 -4.632 -13.560 1.00 98.12 118 LEU A C 1
ATOM 939 O O . LEU A 1 118 ? 10.151 -5.697 -14.104 1.00 98.12 118 LEU A O 1
ATOM 943 N N . ARG A 1 119 ? 10.630 -4.073 -12.631 1.00 97.69 119 ARG A N 1
ATOM 944 C CA . ARG A 1 119 ? 11.743 -4.784 -11.994 1.00 97.69 119 ARG A CA 1
ATOM 945 C C . ARG A 1 119 ? 11.804 -4.492 -10.504 1.00 97.69 119 ARG A C 1
ATOM 947 O O . ARG A 1 119 ? 11.425 -3.407 -10.064 1.00 97.69 119 ARG A O 1
ATOM 954 N N . SER A 1 120 ? 12.329 -5.448 -9.757 1.00 97.75 120 SER A N 1
ATOM 955 C CA . SER A 1 120 ? 12.585 -5.328 -8.326 1.00 97.75 120 SER A CA 1
ATOM 956 C C . SER A 1 120 ? 13.736 -4.352 -8.063 1.00 97.75 120 SER A C 1
ATOM 958 O O . SER A 1 120 ? 14.807 -4.482 -8.659 1.00 97.75 120 SER A O 1
ATOM 960 N N . LEU A 1 121 ? 13.514 -3.373 -7.183 1.00 96.50 121 LEU A N 1
ATOM 961 C CA . LEU A 1 121 ? 14.598 -2.659 -6.497 1.00 96.50 121 LEU A CA 1
ATOM 962 C C . LEU A 1 121 ? 14.911 -3.369 -5.182 1.00 96.50 121 LEU A C 1
ATOM 964 O O . LEU A 1 121 ? 16.064 -3.697 -4.912 1.00 96.50 121 LEU A O 1
ATOM 968 N N . VAL A 1 122 ? 13.863 -3.681 -4.417 1.00 96.00 122 VAL A N 1
ATOM 969 C CA . VAL A 1 122 ? 13.924 -4.622 -3.300 1.00 96.00 122 VAL A CA 1
ATOM 970 C C . VAL A 1 122 ? 13.732 -6.037 -3.862 1.00 96.00 122 VAL A C 1
ATOM 972 O O . VAL A 1 122 ? 12.740 -6.271 -4.558 1.00 96.00 122 VAL A O 1
ATOM 975 N N . PRO A 1 123 ? 14.661 -6.982 -3.615 1.00 95.56 123 PRO A N 1
ATOM 976 C CA . PRO A 1 123 ? 14.602 -8.320 -4.198 1.00 95.56 123 PRO A CA 1
ATOM 977 C C . PRO A 1 123 ? 13.264 -9.029 -3.949 1.00 95.56 123 PRO A C 1
ATOM 979 O O . PRO A 1 123 ? 12.833 -9.163 -2.808 1.00 95.56 123 PRO A O 1
ATOM 982 N N . GLY A 1 124 ? 12.633 -9.522 -5.017 1.00 94.69 124 GLY A N 1
ATOM 983 C CA . GLY A 1 124 ? 11.406 -10.320 -4.948 1.00 94.69 124 GLY A CA 1
ATOM 984 C C . GLY A 1 124 ? 10.090 -9.537 -5.020 1.00 94.69 124 GLY A C 1
ATOM 985 O O . GLY A 1 124 ? 9.048 -10.162 -5.205 1.00 94.69 124 GLY A O 1
ATOM 986 N N . GLU A 1 125 ? 10.094 -8.205 -4.913 1.00 96.00 125 GLU A N 1
ATOM 987 C CA . GLU A 1 125 ? 8.857 -7.403 -4.902 1.00 96.00 125 GLU A CA 1
ATOM 988 C C . GLU A 1 125 ? 8.110 -7.441 -6.247 1.00 96.00 125 GLU A C 1
ATOM 990 O O . GLU A 1 125 ? 6.899 -7.665 -6.291 1.00 96.00 125 GLU A O 1
ATOM 995 N N . ALA A 1 126 ? 8.819 -7.299 -7.371 1.00 97.19 126 ALA A N 1
ATOM 996 C CA . ALA A 1 126 ? 8.218 -7.396 -8.701 1.00 97.19 126 ALA A CA 1
ATOM 997 C C . ALA A 1 126 ? 7.723 -8.817 -9.007 1.00 97.19 126 ALA A C 1
ATOM 999 O O . ALA A 1 126 ? 6.683 -8.996 -9.644 1.00 97.19 126 ALA A O 1
ATOM 1000 N N . GLU A 1 127 ? 8.449 -9.836 -8.548 1.00 96.44 127 GLU A N 1
ATOM 1001 C CA . GLU A 1 127 ? 8.084 -11.241 -8.704 1.00 96.44 127 GLU A CA 1
ATOM 1002 C C . GLU A 1 127 ? 6.847 -11.595 -7.872 1.00 96.44 127 GLU A C 1
ATOM 1004 O O . GLU A 1 127 ? 5.942 -12.262 -8.380 1.00 96.44 127 GLU A O 1
ATOM 1009 N N . ARG A 1 128 ? 6.772 -11.102 -6.630 1.00 94.94 128 ARG A N 1
ATOM 1010 C CA . ARG A 1 128 ? 5.593 -11.227 -5.768 1.00 94.94 128 ARG A CA 1
ATOM 1011 C C . ARG A 1 128 ? 4.389 -10.540 -6.404 1.00 94.94 128 ARG A C 1
ATOM 1013 O O . ARG A 1 128 ? 3.332 -11.158 -6.502 1.00 94.94 128 ARG A O 1
ATOM 1020 N N . PHE A 1 129 ? 4.560 -9.316 -6.908 1.00 96.31 129 PHE A N 1
ATOM 1021 C CA . PHE A 1 129 ? 3.502 -8.606 -7.626 1.00 96.31 129 PHE A CA 1
ATOM 1022 C C . PHE A 1 129 ? 3.020 -9.396 -8.850 1.00 96.31 129 PHE A C 1
ATOM 1024 O O . PHE A 1 129 ? 1.822 -9.608 -9.016 1.00 96.31 129 PHE A O 1
ATOM 1031 N N . ARG A 1 130 ? 3.940 -9.911 -9.679 1.00 96.06 130 ARG A N 1
ATOM 1032 C CA . ARG A 1 130 ? 3.612 -10.780 -10.821 1.00 96.06 130 ARG A CA 1
ATOM 1033 C C . ARG A 1 130 ? 2.803 -12.005 -10.388 1.00 96.06 130 ARG A C 1
ATOM 1035 O O . ARG A 1 130 ? 1.822 -12.334 -11.051 1.00 96.06 130 ARG A O 1
ATOM 1042 N N . ALA A 1 131 ? 3.209 -12.676 -9.312 1.00 94.81 131 ALA A N 1
ATOM 1043 C CA . ALA A 1 131 ? 2.572 -13.902 -8.837 1.00 94.81 131 ALA A CA 1
ATOM 1044 C C . ALA A 1 131 ? 1.118 -13.699 -8.376 1.00 94.81 131 ALA A C 1
ATOM 1046 O O . ALA A 1 131 ? 0.337 -14.648 -8.436 1.00 94.81 131 ALA A O 1
ATOM 1047 N N . LYS A 1 132 ? 0.721 -12.474 -7.989 1.00 93.62 132 LYS A N 1
ATOM 1048 C CA . LYS A 1 132 ? -0.675 -12.160 -7.633 1.00 93.62 132 LYS A CA 1
ATOM 1049 C C . LYS A 1 132 ? -1.644 -12.284 -8.811 1.00 93.62 132 LYS A C 1
ATOM 1051 O O . LYS A 1 132 ? -2.848 -12.379 -8.584 1.00 93.62 132 LYS A O 1
ATOM 1056 N N . TYR A 1 133 ? -1.165 -12.287 -10.056 1.00 94.62 133 TYR A N 1
AT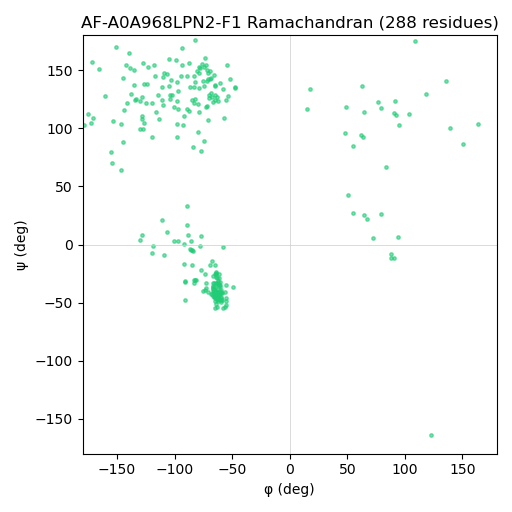OM 1057 C CA . TYR A 1 133 ? -2.010 -12.194 -11.245 1.00 94.62 133 TYR A CA 1
ATOM 1058 C C . TYR A 1 133 ? -1.827 -13.362 -12.211 1.00 94.62 133 TYR A C 1
ATOM 1060 O O . TYR A 1 133 ? -0.751 -13.939 -12.344 1.00 94.62 133 TYR A O 1
ATOM 1068 N N . ARG A 1 134 ? -2.882 -13.661 -12.980 1.00 92.25 134 ARG A N 1
ATOM 1069 C CA . ARG A 1 134 ? -2.861 -14.689 -14.043 1.00 92.25 134 ARG A CA 1
ATOM 1070 C C . ARG A 1 134 ? -2.439 -14.145 -15.413 1.00 92.25 134 ARG A C 1
ATOM 1072 O O . ARG A 1 134 ? -2.710 -14.769 -16.439 1.00 92.25 134 ARG A O 1
ATOM 1079 N N . PHE A 1 135 ? -1.824 -12.965 -15.460 1.00 93.56 135 PHE A N 1
ATOM 1080 C CA . PHE A 1 135 ? -1.434 -12.345 -16.723 1.00 93.56 135 PHE A CA 1
ATOM 1081 C C . PHE A 1 135 ? -0.288 -13.112 -17.400 1.00 93.56 135 PHE A C 1
ATOM 1083 O O . PHE A 1 135 ? 0.643 -13.554 -16.723 1.00 93.56 135 PHE A O 1
ATOM 1090 N N . PRO A 1 136 ? -0.295 -13.231 -18.740 1.00 94.44 136 PRO A N 1
ATOM 1091 C CA . PRO A 1 136 ? 0.797 -13.855 -19.476 1.00 94.44 136 PRO A CA 1
ATOM 1092 C C . PRO A 1 136 ? 1.984 -12.887 -19.579 1.00 94.44 136 PRO A C 1
ATOM 1094 O O . PRO A 1 136 ? 2.164 -12.196 -20.579 1.00 94.44 136 PRO A O 1
ATOM 1097 N N . THR A 1 137 ? 2.783 -12.805 -18.517 1.00 96.69 137 THR A N 1
ATOM 1098 C CA . THR A 1 137 ? 3.998 -11.979 -18.469 1.00 96.69 137 THR A CA 1
ATOM 1099 C C . THR A 1 137 ? 5.172 -12.645 -19.178 1.00 96.69 137 THR A C 1
ATOM 1101 O O . THR A 1 137 ? 5.297 -13.872 -19.142 1.00 96.69 137 THR A O 1
ATOM 1104 N N . ARG A 1 138 ? 6.103 -11.846 -19.698 1.00 95.69 138 ARG A N 1
ATOM 1105 C CA . ARG A 1 138 ? 7.402 -12.318 -20.207 1.00 95.69 138 ARG A CA 1
ATOM 1106 C C . ARG A 1 138 ? 8.558 -11.711 -19.425 1.00 95.69 138 ARG A C 1
ATOM 1108 O O . ARG A 1 138 ? 8.436 -10.604 -18.915 1.00 95.69 138 ARG A O 1
ATOM 1115 N N . THR A 1 139 ? 9.691 -12.397 -19.399 1.00 96.94 139 THR A N 1
ATOM 1116 C CA . THR A 1 139 ? 10.950 -11.821 -18.914 1.00 96.94 139 THR A CA 1
ATOM 1117 C C . THR A 1 139 ? 11.762 -11.335 -20.104 1.00 96.94 139 THR A C 1
ATOM 1119 O O . THR A 1 139 ? 11.911 -12.068 -21.081 1.00 96.94 139 THR A O 1
ATOM 1122 N N . VAL A 1 140 ? 12.291 -10.114 -20.039 1.00 96.94 140 VAL A N 1
ATOM 1123 C CA . VAL A 1 140 ? 13.228 -9.593 -21.042 1.00 96.94 140 VAL A CA 1
ATOM 1124 C C . VAL A 1 140 ? 14.412 -8.891 -20.428 1.00 96.94 140 VAL A C 1
ATOM 1126 O O . VAL A 1 140 ? 14.306 -8.285 -19.368 1.00 96.94 140 VAL A O 1
ATOM 1129 N N . ARG A 1 141 ? 15.538 -8.954 -21.137 1.00 96.62 141 ARG A N 1
ATOM 1130 C CA . ARG A 1 141 ? 16.786 -8.338 -20.713 1.00 96.62 141 ARG A CA 1
ATOM 1131 C C . ARG A 1 141 ? 16.995 -7.022 -21.451 1.00 96.62 141 ARG A C 1
ATOM 1133 O O . ARG A 1 141 ? 17.082 -7.010 -22.675 1.00 96.62 141 ARG A O 1
ATOM 1140 N N . ILE A 1 142 ? 17.054 -5.924 -20.706 1.00 95.69 142 ILE A N 1
ATOM 1141 C CA . ILE A 1 142 ? 17.244 -4.564 -21.223 1.00 95.69 142 ILE A CA 1
ATOM 1142 C C . ILE A 1 142 ? 18.375 -3.936 -20.415 1.00 95.69 142 ILE A C 1
ATOM 1144 O O . ILE A 1 142 ? 18.320 -3.917 -19.185 1.00 95.69 142 ILE A O 1
ATOM 1148 N N . ASP A 1 143 ? 19.418 -3.472 -21.103 1.00 93.31 143 ASP A N 1
ATOM 1149 C CA . ASP A 1 143 ? 20.625 -2.888 -20.499 1.00 93.31 143 ASP A CA 1
ATOM 1150 C C . ASP A 1 143 ? 21.234 -3.773 -19.395 1.00 93.31 143 ASP A C 1
ATOM 1152 O O . ASP A 1 143 ? 21.578 -3.312 -18.309 1.00 93.31 143 ASP A O 1
ATOM 1156 N N . GLY A 1 144 ? 21.294 -5.086 -19.638 1.00 93.44 144 GLY A N 1
ATOM 1157 C CA . GLY A 1 144 ? 21.846 -6.057 -18.688 1.00 93.44 144 GLY A CA 1
ATOM 1158 C C . GLY A 1 144 ? 20.982 -6.337 -17.452 1.00 93.44 144 GLY A C 1
ATOM 1159 O O . GLY A 1 144 ? 21.419 -7.082 -16.581 1.00 93.44 144 GLY A O 1
ATOM 1160 N N . ASN A 1 145 ? 19.767 -5.793 -17.380 1.00 95.62 145 ASN A N 1
ATOM 1161 C CA . ASN A 1 145 ? 18.820 -6.035 -16.295 1.00 95.62 145 ASN A CA 1
ATOM 1162 C C . ASN A 1 145 ? 17.641 -6.867 -16.793 1.00 95.62 145 ASN A C 1
ATOM 1164 O O . ASN A 1 145 ? 17.190 -6.673 -17.922 1.00 95.62 145 ASN A O 1
ATOM 1168 N N . ASP A 1 146 ? 17.121 -7.747 -15.942 1.00 96.31 146 ASP A N 1
ATOM 1169 C CA . ASP A 1 146 ? 15.907 -8.501 -16.240 1.00 96.31 146 ASP A CA 1
ATOM 1170 C C . ASP A 1 146 ? 14.671 -7.696 -15.825 1.00 96.31 146 ASP A C 1
ATOM 1172 O O . ASP A 1 146 ? 14.618 -7.093 -14.753 1.00 96.31 146 ASP A O 1
ATOM 1176 N N . TRP A 1 147 ? 13.682 -7.680 -16.712 1.00 98.00 147 TRP A N 1
ATOM 1177 C CA . TRP A 1 147 ? 12.420 -6.973 -16.557 1.00 98.00 147 TRP A CA 1
ATOM 1178 C C . TRP A 1 147 ? 11.262 -7.932 -16.779 1.00 98.00 147 TRP A C 1
ATOM 1180 O O . TRP A 1 147 ? 11.265 -8.722 -17.727 1.00 98.00 147 TRP A O 1
ATOM 1190 N N . ILE A 1 148 ? 10.242 -7.814 -15.939 1.00 98.31 148 ILE A N 1
ATOM 1191 C CA . ILE A 1 148 ? 8.951 -8.468 -16.113 1.00 98.31 148 ILE A CA 1
ATOM 1192 C C . ILE A 1 148 ? 8.095 -7.546 -16.974 1.00 98.31 148 ILE A C 1
ATOM 1194 O O . ILE A 1 148 ? 7.759 -6.436 -16.564 1.00 98.31 148 ILE A O 1
ATOM 1198 N N . ALA A 1 149 ? 7.747 -7.997 -18.173 1.00 98.19 149 ALA A N 1
ATOM 1199 C CA . ALA A 1 149 ? 6.878 -7.261 -19.073 1.00 98.19 149 ALA A CA 1
ATOM 1200 C C . ALA A 1 149 ? 5.442 -7.785 -18.965 1.00 98.19 149 ALA A C 1
ATOM 1202 O O . ALA A 1 149 ? 5.180 -8.980 -19.157 1.00 98.19 149 ALA A O 1
ATOM 1203 N N . PHE A 1 150 ? 4.522 -6.879 -18.651 1.00 98.00 150 PHE A N 1
ATOM 1204 C CA . PHE A 1 150 ? 3.086 -7.122 -18.597 1.00 98.00 150 PHE A CA 1
ATOM 1205 C C . PHE A 1 150 ? 2.431 -6.658 -19.902 1.00 98.00 150 PHE A C 1
ATOM 1207 O O . PHE A 1 150 ? 2.778 -5.589 -20.404 1.00 98.00 150 PHE A O 1
ATOM 1214 N N . PRO A 1 151 ? 1.449 -7.405 -20.439 1.00 96.56 151 PRO A N 1
ATOM 1215 C CA . PRO A 1 151 ? 0.777 -7.066 -21.697 1.00 96.56 151 PRO A CA 1
ATOM 1216 C C . PRO A 1 151 ? -0.271 -5.943 -21.578 1.00 96.56 151 PRO A C 1
ATOM 1218 O O . PRO A 1 151 ? -1.028 -5.712 -22.520 1.00 96.56 151 PRO A O 1
ATOM 1221 N N . LEU A 1 152 ? -0.371 -5.298 -20.415 1.00 95.00 152 LEU A N 1
ATOM 1222 C CA . LEU A 1 152 ? -1.352 -4.269 -20.087 1.00 95.00 152 LEU A CA 1
ATOM 1223 C C . LEU A 1 152 ? -0.775 -3.287 -19.061 1.00 95.00 152 LEU A C 1
ATOM 1225 O O . LEU A 1 152 ? 0.260 -3.560 -18.460 1.00 95.00 152 LEU A O 1
ATOM 1229 N N . GLU A 1 153 ? -1.487 -2.184 -18.841 1.00 94.56 153 GLU A N 1
ATOM 1230 C CA . GLU A 1 153 ? -1.229 -1.242 -17.749 1.00 94.56 153 GLU A CA 1
ATOM 1231 C C . GLU A 1 153 ? -1.559 -1.903 -16.397 1.00 94.56 153 GLU A C 1
ATOM 1233 O O . GLU A 1 153 ? -2.624 -2.507 -16.250 1.00 94.56 153 GLU A O 1
ATOM 1238 N N . VAL A 1 154 ? -0.632 -1.829 -15.435 1.00 95.38 154 VAL A N 1
ATOM 1239 C CA . VAL A 1 154 ? -0.750 -2.487 -14.117 1.00 95.38 154 VAL A CA 1
ATOM 1240 C C . VAL A 1 154 ? -0.476 -1.557 -12.925 1.00 95.38 154 VAL A C 1
ATOM 1242 O O . VAL A 1 154 ? -0.477 -1.999 -11.780 1.00 95.38 154 VAL A O 1
ATOM 1245 N N . GLY A 1 155 ? -0.244 -0.267 -13.160 1.00 94.00 155 GLY A N 1
ATOM 1246 C CA . GLY A 1 155 ? 0.143 0.737 -12.168 1.00 94.00 155 GLY A CA 1
ATOM 1247 C C . GLY A 1 155 ? -0.916 0.982 -11.096 1.00 94.00 155 GLY A C 1
ATOM 1248 O O . GLY A 1 155 ? -0.574 1.256 -9.943 1.00 94.00 155 GLY A O 1
ATOM 1249 N N . GLY A 1 156 ? -2.192 0.862 -11.463 1.00 92.75 156 GLY A N 1
ATOM 1250 C CA . GLY A 1 156 ? -3.324 0.972 -10.539 1.00 92.75 156 GLY A CA 1
ATOM 1251 C C . GLY A 1 156 ? -3.705 -0.333 -9.838 1.00 92.75 156 GLY A C 1
ATOM 1252 O O . GLY A 1 156 ? -4.609 -0.320 -9.009 1.00 92.75 156 GLY A O 1
ATOM 1253 N N . LEU A 1 157 ? -3.061 -1.456 -10.166 1.00 94.94 157 LEU A N 1
ATOM 1254 C CA . LEU A 1 157 ? -3.471 -2.750 -9.636 1.00 94.94 157 LEU A CA 1
ATOM 1255 C C . LEU A 1 157 ? -2.987 -2.972 -8.191 1.00 94.94 157 LEU A C 1
ATOM 1257 O O . LEU A 1 157 ? -1.898 -2.503 -7.833 1.00 94.94 157 LEU A O 1
ATOM 1261 N N . PRO A 1 158 ? -3.765 -3.710 -7.376 1.00 94.62 158 PRO A N 1
ATOM 1262 C CA . PRO A 1 158 ? -3.394 -4.051 -6.008 1.00 94.62 158 PRO A CA 1
ATOM 1263 C C . PRO A 1 158 ? -2.071 -4.820 -5.908 1.00 94.62 158 PRO A C 1
ATOM 1265 O O . PRO A 1 158 ? -1.811 -5.777 -6.638 1.00 94.62 158 PRO A O 1
ATOM 1268 N N . ALA A 1 159 ? -1.222 -4.409 -4.979 1.00 95.06 159 ALA A N 1
ATOM 1269 C CA . ALA A 1 159 ? 0.097 -4.974 -4.738 1.00 95.06 159 ALA A CA 1
ATOM 1270 C C . ALA A 1 159 ? 0.191 -5.774 -3.430 1.00 95.06 159 ALA A C 1
ATOM 1272 O O . ALA A 1 159 ? 1.168 -6.494 -3.230 1.00 95.06 159 ALA A O 1
ATOM 1273 N N . GLY A 1 160 ? -0.835 -5.721 -2.580 1.00 93.62 160 GLY A N 1
ATOM 1274 C CA . GLY A 1 160 ? -0.887 -6.415 -1.295 1.00 93.62 160 GLY A CA 1
ATOM 1275 C C . GLY A 1 160 ? -0.769 -5.490 -0.089 1.00 93.62 160 GLY A C 1
ATOM 1276 O O . GLY A 1 160 ? -0.597 -4.274 -0.222 1.00 93.62 160 GLY A O 1
ATOM 1277 N N . PRO A 1 161 ? -0.917 -6.049 1.121 1.00 94.81 161 PRO A N 1
ATOM 1278 C CA . PRO A 1 161 ? -0.830 -5.275 2.344 1.00 94.81 161 PRO A CA 1
ATOM 1279 C C . PRO A 1 161 ? 0.590 -4.772 2.590 1.00 94.81 161 PRO A C 1
ATOM 1281 O O . PRO A 1 161 ? 1.581 -5.482 2.389 1.00 94.81 161 PRO A O 1
ATOM 1284 N N . ASN A 1 162 ? 0.675 -3.561 3.134 1.00 94.75 162 ASN A N 1
ATOM 1285 C CA . ASN A 1 162 ? 1.908 -3.027 3.681 1.00 94.75 162 ASN A CA 1
ATOM 1286 C C . ASN A 1 162 ? 2.095 -3.519 5.121 1.00 94.75 162 ASN A C 1
ATOM 1288 O O . ASN A 1 162 ? 1.719 -2.840 6.075 1.00 94.75 162 ASN A O 1
ATOM 1292 N N . LEU A 1 163 ? 2.649 -4.723 5.268 1.00 94.25 163 LEU A N 1
ATOM 1293 C CA . LEU A 1 163 ? 2.818 -5.362 6.577 1.00 94.25 163 LEU A CA 1
ATOM 1294 C C . LEU A 1 163 ? 3.697 -4.540 7.528 1.00 94.25 163 LEU A C 1
ATOM 1296 O O . LEU A 1 163 ? 3.412 -4.486 8.717 1.00 94.25 163 LEU A O 1
ATOM 1300 N N . GLU A 1 164 ? 4.719 -3.852 7.011 1.00 94.06 164 GLU A N 1
ATOM 1301 C CA . GLU A 1 164 ? 5.585 -2.995 7.830 1.00 94.06 164 GLU A CA 1
ATOM 1302 C C . GLU A 1 164 ? 4.795 -1.841 8.460 1.00 94.06 164 GLU A C 1
ATOM 1304 O O . GLU A 1 164 ? 4.907 -1.580 9.659 1.00 94.06 164 GLU A O 1
ATOM 1309 N N . LEU A 1 165 ? 3.964 -1.169 7.661 1.00 95.38 165 LEU A N 1
ATOM 1310 C CA . LEU A 1 165 ? 3.114 -0.092 8.148 1.00 95.38 165 LEU A CA 1
ATOM 1311 C C . LEU A 1 165 ? 2.051 -0.608 9.124 1.00 95.38 165 LEU A C 1
ATOM 1313 O O . LEU A 1 165 ? 1.829 0.018 10.156 1.00 95.38 165 LEU A O 1
ATOM 1317 N N . ILE A 1 166 ? 1.430 -1.754 8.830 1.00 96.69 166 ILE A N 1
ATOM 1318 C CA . ILE A 1 166 ? 0.455 -2.386 9.730 1.00 96.69 166 ILE A CA 1
ATOM 1319 C C . ILE A 1 166 ? 1.095 -2.630 11.100 1.00 96.69 166 ILE A C 1
ATOM 1321 O O . ILE A 1 166 ? 0.602 -2.111 12.099 1.00 96.69 166 ILE A O 1
ATOM 1325 N N . SER A 1 167 ? 2.245 -3.308 11.141 1.00 96.44 167 SER A N 1
ATOM 1326 C CA . SER A 1 167 ? 2.950 -3.585 12.396 1.00 96.44 167 SER A CA 1
ATOM 1327 C C . SER A 1 167 ? 3.374 -2.311 13.131 1.00 96.44 167 SER A C 1
ATOM 1329 O O . SER A 1 167 ? 3.346 -2.269 14.360 1.00 96.44 167 SER A O 1
ATOM 1331 N N . ARG A 1 168 ? 3.740 -1.246 12.407 1.00 96.38 168 ARG A N 1
ATOM 1332 C CA . ARG A 1 168 ? 4.067 0.053 13.012 1.00 96.38 168 ARG A CA 1
ATOM 1333 C C . ARG A 1 168 ? 2.851 0.689 13.688 1.00 96.38 168 ARG A C 1
ATOM 1335 O O . ARG A 1 168 ? 2.965 1.164 14.814 1.00 96.38 168 ARG A O 1
ATOM 1342 N N . LEU A 1 169 ? 1.695 0.692 13.026 1.00 96.88 169 LEU A N 1
ATOM 1343 C CA . LEU A 1 169 ? 0.451 1.244 13.576 1.00 96.88 169 LEU A CA 1
ATOM 1344 C C . LEU A 1 169 ? -0.032 0.443 14.794 1.00 96.88 169 LEU A C 1
ATOM 1346 O O . LEU A 1 169 ? -0.447 1.029 15.795 1.00 96.88 169 LEU A O 1
ATOM 1350 N N . GLU A 1 170 ? 0.094 -0.882 14.745 1.00 95.38 170 GLU A N 1
ATOM 1351 C CA . GLU A 1 170 ? -0.207 -1.766 15.875 1.00 95.38 170 GLU A CA 1
ATOM 1352 C C . GLU A 1 170 ? 0.728 -1.521 17.061 1.00 95.38 170 GLU A C 1
ATOM 1354 O O . GLU A 1 170 ? 0.271 -1.446 18.202 1.00 95.38 170 GLU A O 1
ATOM 1359 N N . ALA A 1 171 ? 2.022 -1.304 16.808 1.00 96.12 171 ALA A N 1
ATOM 1360 C CA . ALA A 1 171 ? 2.986 -0.944 17.847 1.00 96.12 171 ALA A CA 1
ATOM 1361 C C . ALA A 1 171 ? 2.666 0.408 18.515 1.00 96.12 171 ALA A C 1
ATOM 1363 O O . ALA A 1 171 ? 2.951 0.595 19.698 1.00 96.12 171 ALA A O 1
ATOM 1364 N N . LEU A 1 172 ? 2.017 1.332 17.796 1.00 95.25 172 LEU A N 1
ATOM 1365 C CA . LEU A 1 172 ? 1.481 2.586 18.346 1.00 95.25 172 LEU A CA 1
ATOM 1366 C C . LEU A 1 172 ? 0.154 2.388 19.112 1.00 95.25 172 LEU A C 1
ATOM 1368 O O . LEU A 1 172 ? -0.394 3.334 19.691 1.00 95.25 172 LEU A O 1
ATOM 1372 N N . GLY A 1 173 ? -0.362 1.160 19.164 1.00 93.75 173 GLY A N 1
ATOM 1373 C CA . GLY A 1 173 ? -1.568 0.774 19.889 1.00 93.75 173 GLY A CA 1
ATOM 1374 C C . GLY A 1 173 ? -2.869 1.118 19.168 1.00 93.75 173 GLY A C 1
ATOM 1375 O O . GLY A 1 173 ? -3.874 1.336 19.844 1.00 93.75 173 GLY A O 1
ATOM 1376 N N . PHE A 1 174 ? -2.846 1.214 17.837 1.00 95.25 174 PHE A N 1
ATOM 1377 C CA . PHE A 1 174 ? -4.052 1.269 17.010 1.00 95.25 174 PHE A CA 1
ATOM 1378 C C . PHE A 1 174 ? -4.417 -0.132 16.528 1.00 95.25 174 PHE A C 1
ATOM 1380 O O . PHE A 1 174 ? -3.535 -0.921 16.199 1.00 95.25 174 PHE A O 1
ATOM 1387 N N . PHE A 1 175 ? -5.710 -0.430 16.408 1.00 93.94 175 PHE A N 1
ATOM 1388 C CA . PHE A 1 175 ? -6.114 -1.533 15.536 1.00 93.94 175 PHE A CA 1
ATOM 1389 C C . PHE A 1 175 ? -6.126 -1.059 14.079 1.00 93.94 175 PHE A C 1
ATOM 1391 O O . PHE A 1 175 ? -6.424 0.105 13.794 1.00 93.94 175 PHE A O 1
ATOM 1398 N N . VAL A 1 176 ? -5.847 -1.963 13.143 1.00 95.94 176 VAL A N 1
ATOM 1399 C CA . VAL A 1 176 ? -5.908 -1.657 11.711 1.00 95.94 176 VAL A CA 1
ATOM 1400 C C . VAL A 1 176 ? -7.194 -2.218 11.112 1.00 95.94 176 VAL A C 1
ATOM 1402 O O . VAL A 1 176 ? -7.516 -3.392 11.281 1.00 95.94 176 VAL A O 1
ATOM 1405 N N . ALA A 1 177 ? -7.931 -1.366 10.401 1.00 95.12 177 ALA A N 1
ATOM 1406 C CA . ALA A 1 177 ? -9.014 -1.771 9.516 1.00 95.12 177 ALA A CA 1
ATOM 1407 C C . ALA A 1 177 ? -8.476 -1.810 8.079 1.00 95.12 177 ALA A C 1
ATOM 1409 O O . ALA A 1 177 ? -8.243 -0.770 7.462 1.00 95.12 177 ALA A O 1
ATOM 1410 N N . TYR A 1 178 ? -8.226 -3.010 7.559 1.00 95.75 178 TYR A N 1
ATOM 1411 C CA . TYR A 1 178 ? -7.599 -3.192 6.251 1.00 95.75 178 TYR A CA 1
ATOM 1412 C C . TYR A 1 178 ? -8.621 -3.105 5.118 1.00 95.75 178 TYR A C 1
ATOM 1414 O O . TYR A 1 178 ? -9.691 -3.702 5.191 1.00 95.75 178 TYR A O 1
ATOM 1422 N N . ARG A 1 179 ? -8.286 -2.378 4.052 1.00 93.62 179 ARG A N 1
ATOM 1423 C CA . ARG A 1 179 ? -9.168 -2.112 2.911 1.00 93.62 179 ARG A CA 1
ATOM 1424 C C . ARG A 1 179 ? -8.555 -2.651 1.620 1.00 93.62 179 ARG A C 1
ATOM 1426 O O . ARG A 1 179 ? -7.773 -1.935 0.986 1.00 93.62 179 ARG A O 1
ATOM 1433 N N . PRO A 1 180 ? -8.873 -3.897 1.231 1.00 92.50 180 PRO A N 1
ATOM 1434 C CA . PRO A 1 180 ? -8.382 -4.470 -0.014 1.00 92.50 180 PRO A CA 1
ATOM 1435 C C . PRO A 1 180 ? -9.015 -3.787 -1.228 1.00 92.50 180 PRO A C 1
ATOM 1437 O O . PRO A 1 180 ? -10.173 -3.364 -1.180 1.00 92.50 180 PRO A O 1
ATOM 1440 N N . TYR A 1 181 ? -8.275 -3.721 -2.335 1.00 88.19 181 TYR A N 1
ATOM 1441 C CA . TYR A 1 181 ? -8.863 -3.346 -3.618 1.00 88.19 181 TYR A CA 1
ATOM 1442 C C . TYR A 1 181 ? -9.507 -4.564 -4.282 1.00 88.19 181 TYR A C 1
ATOM 1444 O O . TYR A 1 181 ? -9.003 -5.686 -4.214 1.00 88.19 181 TYR A O 1
ATOM 1452 N N . GLU A 1 182 ? -10.616 -4.339 -4.984 1.00 82.50 182 GLU A N 1
ATOM 1453 C CA . GLU A 1 182 ? -11.217 -5.373 -5.817 1.00 82.50 182 GLU A CA 1
ATOM 1454 C C . GLU A 1 182 ? -10.507 -5.436 -7.177 1.00 82.50 182 GLU A C 1
ATOM 1456 O O . GLU A 1 182 ? -10.412 -4.443 -7.901 1.00 82.50 182 GLU A O 1
ATOM 1461 N N . ALA A 1 183 ? -10.024 -6.623 -7.550 1.00 82.56 183 ALA A N 1
ATOM 1462 C CA . ALA A 1 183 ? -9.481 -6.880 -8.878 1.00 82.56 183 ALA A CA 1
ATOM 1463 C C . ALA A 1 183 ? -9.827 -8.301 -9.341 1.00 82.56 183 ALA A C 1
ATOM 1465 O O . ALA A 1 183 ? -9.354 -9.295 -8.792 1.00 82.56 183 ALA A O 1
ATOM 1466 N N . SER A 1 184 ? -10.614 -8.407 -10.414 1.00 82.00 184 SER A N 1
ATOM 1467 C CA . SER A 1 184 ? -11.048 -9.692 -10.987 1.00 82.00 184 SER A CA 1
ATOM 1468 C C . SER A 1 184 ? -9.917 -10.508 -11.624 1.00 82.00 184 SER A C 1
ATOM 1470 O O . SER A 1 184 ? -10.081 -11.694 -11.903 1.00 82.00 184 SER A O 1
ATOM 1472 N N . SER A 1 185 ? -8.761 -9.887 -11.861 1.00 85.06 185 SER A N 1
ATOM 1473 C CA . SER A 1 185 ? -7.574 -10.519 -12.438 1.00 85.06 185 SER A CA 1
ATOM 1474 C C . SER A 1 185 ? -6.678 -11.231 -11.421 1.00 85.06 185 SER A C 1
ATOM 1476 O O . SER A 1 185 ? -5.683 -11.845 -11.828 1.00 85.06 185 SER A O 1
ATOM 1478 N N . LEU A 1 186 ? -6.991 -11.133 -10.124 1.00 89.31 186 LEU A N 1
ATOM 1479 C CA . LEU A 1 186 ? -6.238 -11.801 -9.065 1.00 89.31 186 LEU A CA 1
ATOM 1480 C C . LEU A 1 186 ? -6.260 -13.321 -9.254 1.00 89.31 186 LEU A C 1
ATOM 1482 O O . LEU A 1 186 ? -7.272 -13.921 -9.620 1.00 89.31 186 LEU A O 1
ATOM 1486 N N . ALA A 1 187 ? -5.112 -13.949 -9.020 1.00 89.56 187 ALA A N 1
ATOM 1487 C CA . ALA A 1 187 ? -4.963 -15.388 -9.141 1.00 89.56 187 ALA A CA 1
ATOM 1488 C C . ALA A 1 187 ? -5.638 -16.137 -7.991 1.00 89.56 187 ALA A C 1
ATOM 1490 O O . ALA A 1 187 ? -6.253 -17.175 -8.246 1.00 89.56 187 ALA A O 1
ATOM 1491 N N . ASP A 1 188 ? -5.531 -15.593 -6.781 1.00 88.38 188 ASP A N 1
ATOM 1492 C CA . ASP A 1 188 ? -6.095 -16.132 -5.547 1.00 88.38 188 ASP A CA 1
ATOM 1493 C C . ASP A 1 188 ? -6.548 -14.961 -4.648 1.00 88.38 188 ASP A C 1
ATOM 1495 O O . ASP A 1 188 ? -5.738 -14.386 -3.913 1.00 88.38 188 ASP A O 1
ATOM 1499 N N . PRO A 1 189 ? -7.796 -14.481 -4.805 1.00 86.62 189 PRO A N 1
ATOM 1500 C CA . PRO A 1 189 ? -8.280 -13.319 -4.069 1.00 86.62 189 PRO A CA 1
ATOM 1501 C C . PRO A 1 189 ? -8.340 -13.600 -2.561 1.00 86.62 189 PRO A C 1
ATOM 1503 O O . PRO A 1 189 ? -8.946 -14.576 -2.133 1.00 86.62 189 PRO A O 1
ATOM 1506 N N . GLY A 1 190 ? -7.739 -12.725 -1.754 1.00 85.62 190 GLY A N 1
ATOM 1507 C CA . GLY A 1 190 ? -7.716 -12.853 -0.292 1.00 85.62 190 GLY A CA 1
ATOM 1508 C C . GLY A 1 190 ? -6.561 -13.677 0.280 1.00 85.62 190 GLY A C 1
ATOM 1509 O O . GLY A 1 190 ? -6.347 -13.645 1.489 1.00 85.62 190 GLY A O 1
ATOM 1510 N N . ALA A 1 191 ? -5.768 -14.348 -0.562 1.00 87.88 191 ALA A N 1
ATOM 1511 C CA . ALA A 1 191 ? -4.660 -15.195 -0.115 1.00 87.88 191 ALA A CA 1
ATOM 1512 C C . ALA A 1 191 ? -3.563 -14.447 0.656 1.00 87.88 191 ALA A C 1
ATOM 1514 O O . ALA A 1 191 ? -2.847 -15.052 1.450 1.00 87.88 191 ALA A O 1
ATOM 1515 N N . ASP A 1 192 ? -3.411 -13.143 0.413 1.00 89.06 192 ASP A N 1
ATOM 1516 C CA . ASP A 1 192 ? -2.418 -12.304 1.075 1.00 89.06 192 ASP A CA 1
ATOM 1517 C C . ASP A 1 192 ? -3.027 -11.273 2.028 1.00 89.06 192 ASP A C 1
ATOM 1519 O O . ASP A 1 192 ? -2.373 -10.281 2.341 1.00 89.06 192 ASP A O 1
ATOM 1523 N N . PHE A 1 193 ? -4.261 -11.482 2.497 1.00 91.94 193 PHE A N 1
ATOM 1524 C CA . PHE A 1 193 ? -4.849 -10.599 3.500 1.00 91.94 193 PHE A CA 1
ATOM 1525 C C . PHE A 1 193 ? -4.091 -10.678 4.831 1.00 91.94 193 PHE A C 1
ATOM 1527 O O . PHE A 1 193 ? -3.729 -11.769 5.273 1.00 91.94 193 PHE A O 1
ATOM 1534 N N . PRO A 1 194 ? -3.835 -9.527 5.477 1.00 93.88 194 PRO A N 1
ATOM 1535 C CA . PRO A 1 194 ? -3.154 -9.500 6.758 1.00 93.88 194 PRO A CA 1
ATOM 1536 C C . PRO A 1 194 ? -4.081 -10.003 7.870 1.00 93.88 194 PRO A C 1
ATOM 1538 O O . PRO A 1 194 ? -5.305 -9.872 7.793 1.00 93.88 194 PRO A O 1
ATOM 1541 N N . GLU A 1 195 ? -3.489 -10.530 8.938 1.00 92.00 195 GLU A N 1
ATOM 1542 C CA . GLU A 1 195 ? -4.215 -10.883 10.157 1.00 92.00 195 GLU A CA 1
ATOM 1543 C C . GLU A 1 195 ? -4.574 -9.609 10.927 1.00 92.00 195 GLU A C 1
ATOM 1545 O O . GLU A 1 195 ? -3.810 -9.132 11.758 1.00 92.00 195 GLU A O 1
ATOM 1550 N N . VAL A 1 196 ? -5.739 -9.035 10.626 1.00 92.12 196 VAL A N 1
ATOM 1551 C CA . VAL A 1 196 ? -6.248 -7.828 11.289 1.00 92.12 196 VAL A CA 1
ATOM 1552 C C . VAL A 1 196 ? -7.664 -8.044 11.825 1.00 92.12 196 VAL A C 1
ATOM 1554 O O . VAL A 1 196 ? -8.399 -8.881 11.295 1.00 92.12 196 VAL A O 1
ATOM 1557 N N . PRO A 1 197 ? -8.106 -7.275 12.839 1.00 89.69 197 PRO A N 1
ATOM 1558 C CA . PRO A 1 197 ? -9.443 -7.444 13.409 1.00 89.69 197 PRO A CA 1
ATOM 1559 C C . PRO A 1 197 ? -10.580 -7.139 12.426 1.00 89.69 197 PRO A C 1
ATOM 1561 O O . PRO A 1 197 ? -11.671 -7.690 12.565 1.00 89.69 197 PRO A O 1
ATOM 1564 N N . PHE A 1 198 ? -10.340 -6.261 11.444 1.00 90.88 198 PHE A N 1
ATOM 1565 C CA . PHE A 1 198 ? -11.360 -5.820 10.495 1.00 90.88 198 PHE A CA 1
ATOM 1566 C C . PHE A 1 198 ? -10.812 -5.742 9.069 1.00 90.88 198 PHE A C 1
ATOM 1568 O O . PHE A 1 198 ? -9.811 -5.073 8.814 1.00 90.88 198 PHE A O 1
ATOM 1575 N N . ILE A 1 199 ? -11.531 -6.362 8.131 1.00 91.50 199 ILE A N 1
ATOM 1576 C CA . ILE A 1 199 ? -11.358 -6.170 6.688 1.00 91.50 199 ILE A CA 1
ATOM 1577 C C . ILE A 1 199 ? -12.597 -5.438 6.174 1.00 91.50 199 ILE A C 1
ATOM 1579 O O . ILE A 1 199 ? -13.723 -5.884 6.393 1.00 91.50 199 ILE A O 1
ATOM 1583 N N . VAL A 1 200 ? -12.392 -4.301 5.520 1.00 89.81 200 VAL A N 1
ATOM 1584 C CA . VAL A 1 200 ? -13.451 -3.393 5.078 1.00 89.81 200 VAL A CA 1
ATOM 1585 C C . VAL A 1 200 ? -13.455 -3.334 3.555 1.00 89.81 200 VAL A C 1
ATOM 1587 O O . VAL A 1 200 ? -12.519 -2.826 2.939 1.00 89.81 200 VAL A O 1
ATOM 1590 N N . TYR A 1 201 ? -14.529 -3.826 2.946 1.00 86.00 201 TYR A N 1
ATOM 1591 C CA . TYR A 1 201 ? -14.728 -3.781 1.499 1.00 86.00 201 TYR A CA 1
ATOM 1592 C C . TYR A 1 201 ? -15.433 -2.490 1.089 1.00 86.00 201 TYR A C 1
ATOM 1594 O O . TYR A 1 201 ? -16.284 -1.965 1.811 1.00 86.00 201 TYR A O 1
ATOM 1602 N N . ALA A 1 202 ? -15.066 -1.964 -0.075 1.00 71.31 202 ALA A N 1
ATOM 1603 C CA . ALA A 1 202 ? -15.765 -0.845 -0.685 1.00 71.31 202 ALA A CA 1
ATOM 1604 C C . ALA A 1 202 ? -16.831 -1.388 -1.647 1.00 71.31 202 ALA A C 1
ATOM 1606 O O . ALA A 1 202 ? -16.492 -1.795 -2.751 1.00 71.31 202 ALA A O 1
ATOM 1607 N N . GLY A 1 203 ? -18.101 -1.375 -1.236 1.00 66.81 203 GLY A N 1
ATOM 1608 C CA . GLY A 1 203 ? -19.222 -1.852 -2.056 1.00 66.81 203 GLY A CA 1
ATOM 1609 C C . GLY A 1 203 ? -20.027 -2.966 -1.389 1.00 66.81 203 GLY A C 1
ATOM 1610 O O . GLY A 1 203 ? -19.950 -3.152 -0.176 1.00 66.81 203 GLY A O 1
ATOM 1611 N N . ASP A 1 204 ? -20.829 -3.663 -2.191 1.00 65.06 204 ASP A N 1
ATOM 1612 C CA . ASP A 1 204 ? -21.608 -4.853 -1.822 1.00 65.06 204 ASP A CA 1
ATOM 1613 C C . ASP A 1 204 ? -20.852 -6.170 -2.096 1.00 65.06 204 ASP A C 1
ATOM 1615 O O . ASP A 1 204 ? -21.166 -7.205 -1.514 1.00 65.06 204 ASP A O 1
ATOM 1619 N N . SER A 1 205 ? -19.793 -6.136 -2.906 1.00 57.88 205 SER A N 1
ATOM 1620 C CA . SER A 1 205 ? -18.943 -7.286 -3.223 1.00 57.88 205 SER A CA 1
ATOM 1621 C C . SER A 1 205 ? -17.869 -7.569 -2.159 1.00 57.88 205 SER A C 1
ATOM 1623 O O . SER A 1 205 ? -17.204 -6.676 -1.633 1.00 57.88 205 SER A O 1
ATOM 1625 N N . VAL A 1 206 ? -17.644 -8.859 -1.879 1.00 65.56 206 VAL A N 1
ATOM 1626 C CA . VAL A 1 206 ? -16.523 -9.361 -1.065 1.00 65.56 206 VAL A CA 1
ATOM 1627 C C . VAL A 1 206 ? -15.477 -9.971 -1.997 1.00 65.56 206 VAL A C 1
ATOM 1629 O O . VAL A 1 206 ? -15.801 -10.827 -2.824 1.00 65.56 206 VAL A O 1
ATOM 1632 N N . THR A 1 207 ? -14.211 -9.566 -1.867 1.00 61.75 207 THR A N 1
ATOM 1633 C CA . THR A 1 207 ? -13.107 -10.090 -2.691 1.00 61.75 207 THR A CA 1
ATOM 1634 C C . THR A 1 207 ? -13.032 -11.618 -2.599 1.00 61.75 207 THR A C 1
ATOM 1636 O O . THR A 1 207 ? -12.932 -12.176 -1.512 1.00 61.75 207 THR A O 1
ATOM 1639 N N . GLY A 1 208 ? -13.084 -12.300 -3.748 1.00 56.16 208 GLY A N 1
ATOM 1640 C CA . GLY A 1 208 ? -13.078 -13.769 -3.836 1.00 56.16 208 GLY A CA 1
ATOM 1641 C C . GLY A 1 208 ? -14.455 -14.435 -3.748 1.00 56.16 208 GLY A C 1
ATOM 1642 O O . GLY A 1 208 ? -14.581 -15.603 -4.108 1.00 56.16 208 GLY A O 1
ATOM 1643 N N . GLY A 1 209 ? -15.500 -13.701 -3.363 1.00 44.34 209 GLY A N 1
ATOM 1644 C CA . GLY A 1 209 ? -16.874 -14.191 -3.317 1.00 44.34 209 GLY A CA 1
ATOM 1645 C C . GLY A 1 209 ? -17.666 -13.782 -4.555 1.00 44.34 209 GLY A C 1
ATOM 1646 O O . GLY A 1 209 ? -18.310 -12.739 -4.565 1.00 44.34 209 GLY A O 1
ATOM 1647 N N . GLN A 1 210 ? -17.701 -14.623 -5.591 1.00 40.59 210 GLN A N 1
ATOM 1648 C CA . GLN A 1 210 ? -18.898 -14.637 -6.434 1.00 40.59 210 GLN A CA 1
ATOM 1649 C C . GLN A 1 210 ? -19.953 -15.460 -5.686 1.00 40.59 210 GLN A C 1
ATOM 1651 O O . GLN A 1 210 ? -19.767 -16.659 -5.530 1.00 40.59 210 GLN A O 1
ATOM 1656 N N . HIS A 1 211 ? -21.033 -14.793 -5.262 1.00 35.78 211 HIS A N 1
ATOM 1657 C CA . HIS A 1 211 ? -22.138 -15.218 -4.379 1.00 35.78 211 HIS A CA 1
ATOM 1658 C C . HIS A 1 211 ? -21.993 -14.866 -2.889 1.00 35.78 211 HIS A C 1
ATOM 1660 O O . HIS A 1 211 ? -21.390 -15.577 -2.094 1.00 35.78 211 HIS A O 1
ATOM 1666 N N . GLU A 1 212 ? -22.730 -13.824 -2.503 1.00 42.59 212 GLU A N 1
ATOM 1667 C CA . GLU A 1 212 ? -23.051 -13.390 -1.135 1.00 42.59 212 GLU A CA 1
ATOM 1668 C C . GLU A 1 212 ? -23.778 -14.454 -0.275 1.00 42.59 212 GLU A C 1
ATOM 1670 O O . GLU A 1 212 ? -24.050 -14.218 0.900 1.00 42.59 212 GLU A O 1
ATOM 1675 N N . ALA A 1 213 ? -24.105 -15.634 -0.815 1.00 38.66 213 ALA A N 1
ATOM 1676 C CA . ALA A 1 213 ? -24.910 -16.632 -0.108 1.00 38.66 213 ALA A CA 1
ATOM 1677 C C . ALA A 1 213 ? -24.106 -17.510 0.873 1.00 38.66 213 ALA A C 1
ATOM 1679 O O . ALA A 1 213 ? -24.640 -17.906 1.902 1.00 38.66 213 ALA A O 1
ATOM 1680 N N . GLU A 1 214 ? -22.824 -17.793 0.621 1.00 37.53 214 GLU A N 1
ATOM 1681 C CA . GLU A 1 214 ? -22.112 -18.844 1.373 1.00 37.53 214 GLU A CA 1
ATOM 1682 C C . GLU A 1 214 ? -21.385 -18.324 2.630 1.00 37.53 214 GLU A C 1
ATOM 1684 O O . GLU A 1 214 ? -21.358 -18.990 3.668 1.00 37.53 214 GLU A O 1
ATOM 1689 N N . VAL A 1 215 ? -20.881 -17.084 2.604 1.00 42.84 215 VAL A N 1
ATOM 1690 C CA . VAL A 1 215 ? -20.151 -16.490 3.745 1.00 42.84 215 VAL A CA 1
ATOM 1691 C C . VAL A 1 215 ? -21.099 -16.138 4.904 1.00 42.84 215 VAL A C 1
ATOM 1693 O O . VAL A 1 215 ? -20.749 -16.301 6.075 1.00 42.84 215 VAL A O 1
ATOM 1696 N N . ALA A 1 216 ? -22.339 -15.736 4.604 1.00 39.44 216 ALA A N 1
ATOM 1697 C CA . ALA A 1 216 ? -23.362 -15.486 5.622 1.00 39.44 216 ALA A CA 1
ATOM 1698 C C . ALA A 1 216 ? -23.917 -16.784 6.247 1.00 39.44 216 ALA A C 1
ATOM 1700 O O . ALA A 1 216 ? -24.381 -16.779 7.393 1.00 39.44 216 ALA A O 1
ATOM 1701 N N . GLU A 1 217 ? -23.855 -17.904 5.522 1.00 34.19 217 GLU A N 1
ATOM 1702 C CA . GLU A 1 217 ? -24.434 -19.182 5.941 1.00 34.19 217 GLU A CA 1
ATOM 1703 C C . GLU A 1 217 ? -23.433 -20.046 6.732 1.00 34.19 217 GLU A C 1
ATOM 1705 O O . GLU A 1 217 ? -23.818 -20.676 7.721 1.00 34.19 217 GLU A O 1
ATOM 1710 N N . GLY A 1 218 ? -22.127 -19.948 6.440 1.00 32.31 218 GLY A N 1
ATOM 1711 C CA . GLY A 1 218 ? -21.063 -20.587 7.231 1.00 32.31 218 GLY A CA 1
ATOM 1712 C C . GLY A 1 218 ? -20.962 -20.082 8.681 1.00 32.31 218 GLY A C 1
ATOM 1713 O O . GLY A 1 218 ? -20.694 -20.858 9.601 1.00 32.31 218 GLY A O 1
ATOM 1714 N N . HIS A 1 219 ? -21.266 -18.801 8.929 1.00 38.56 219 HIS A N 1
ATOM 1715 C CA . HIS A 1 219 ? -21.313 -18.241 10.289 1.00 38.56 219 HIS A CA 1
ATOM 1716 C C . HIS A 1 219 ? -22.653 -18.443 11.015 1.00 38.56 219 HIS A C 1
ATOM 1718 O O . HIS A 1 219 ? -22.691 -18.381 12.248 1.00 38.56 219 HIS A O 1
ATOM 1724 N N . ARG A 1 220 ? -23.744 -18.755 10.300 1.00 35.59 220 ARG A N 1
ATOM 1725 C CA . ARG A 1 220 ? -25.008 -19.189 10.924 1.00 35.59 220 ARG A CA 1
ATOM 1726 C C . ARG A 1 220 ? -25.019 -20.675 11.269 1.00 35.59 220 ARG A C 1
ATOM 1728 O O . ARG A 1 220 ? -25.580 -21.029 12.305 1.00 35.59 220 ARG A O 1
ATOM 1735 N N . ALA A 1 221 ? -24.362 -21.524 10.479 1.00 33.09 221 ALA A N 1
ATOM 1736 C CA . ALA A 1 221 ? -24.337 -22.969 10.710 1.00 33.09 221 ALA A CA 1
ATOM 1737 C C . ALA A 1 221 ? -23.587 -23.372 11.997 1.00 33.09 221 ALA A C 1
ATOM 1739 O O . ALA A 1 221 ? -23.943 -24.360 12.631 1.00 33.09 221 ALA A O 1
ATOM 1740 N N . HIS A 1 222 ? -22.616 -22.574 12.457 1.00 36.62 222 HIS A N 1
ATOM 1741 C CA . HIS A 1 222 ? -21.895 -22.842 13.710 1.00 36.62 222 HIS A CA 1
ATOM 1742 C C . HIS A 1 222 ? -22.572 -22.303 14.983 1.00 36.62 222 HIS A C 1
ATOM 1744 O O . HIS A 1 222 ? -22.090 -22.574 16.083 1.00 36.62 222 HIS A O 1
ATOM 1750 N N . ARG A 1 223 ? -23.691 -21.567 14.876 1.00 36.88 223 ARG A N 1
ATOM 1751 C CA . ARG A 1 223 ? -24.381 -20.970 16.039 1.00 36.88 223 ARG A CA 1
ATOM 1752 C C . ARG A 1 223 ? -25.697 -21.667 16.415 1.00 36.88 223 ARG A C 1
ATOM 1754 O O . ARG A 1 223 ? -26.427 -21.158 17.258 1.00 36.88 223 ARG A O 1
ATOM 1761 N N . PHE A 1 224 ? -26.001 -22.834 15.851 1.00 38.19 224 PHE A N 1
ATOM 1762 C CA . PHE A 1 224 ? -27.208 -23.584 16.212 1.00 38.19 224 PHE A CA 1
ATOM 1763 C C . PHE A 1 224 ? -27.000 -25.101 16.130 1.00 38.19 224 PHE A C 1
ATOM 1765 O O . PHE A 1 224 ? -27.653 -25.776 15.350 1.00 38.19 224 PHE A O 1
ATOM 1772 N N . ASP A 1 225 ? -26.115 -25.658 16.962 1.00 36.84 225 ASP A N 1
ATOM 1773 C CA . ASP A 1 225 ? -26.272 -27.065 17.354 1.00 36.84 225 ASP A CA 1
ATOM 1774 C C . ASP A 1 225 ? -25.621 -27.376 18.707 1.00 36.84 225 ASP A C 1
ATOM 1776 O O . ASP A 1 225 ? -24.595 -28.039 18.839 1.00 36.84 225 ASP A O 1
ATOM 1780 N N . SER A 1 226 ? -26.231 -26.856 19.768 1.00 41.19 226 SER A N 1
ATOM 1781 C CA . SER A 1 226 ? -25.999 -27.357 21.121 1.00 41.19 226 SER A CA 1
ATOM 1782 C C . SER A 1 226 ? -27.197 -27.060 22.019 1.00 41.19 226 SER A C 1
ATOM 1784 O O . SER A 1 226 ? -27.178 -26.126 22.804 1.00 41.19 226 SER A O 1
ATOM 1786 N N . HIS A 1 227 ? -28.251 -27.883 21.910 1.00 35.28 227 HIS A N 1
ATOM 1787 C CA . HIS A 1 227 ? -28.959 -28.469 23.063 1.00 35.28 227 HIS A CA 1
ATOM 1788 C C . HIS A 1 227 ? -30.108 -29.412 22.649 1.00 35.28 227 HIS A C 1
ATOM 1790 O O . HIS A 1 227 ? -31.217 -29.004 22.327 1.00 35.28 227 HIS A O 1
ATOM 1796 N N . GLY A 1 228 ? -29.829 -30.714 22.764 1.00 30.25 228 GLY A N 1
ATOM 1797 C CA . GLY A 1 228 ? -30.635 -31.663 23.537 1.00 30.25 228 GLY A CA 1
ATOM 1798 C C . GLY A 1 228 ? -32.096 -31.903 23.141 1.00 30.25 228 GLY A C 1
ATOM 1799 O O . GLY A 1 228 ? -33.008 -31.338 23.739 1.00 30.25 228 GLY A O 1
ATOM 1800 N N . ARG A 1 229 ? -32.342 -32.941 22.330 1.00 30.47 229 ARG A N 1
ATOM 1801 C CA . ARG A 1 229 ? -33.558 -33.761 22.469 1.00 30.47 229 ARG A CA 1
ATOM 1802 C C . ARG A 1 229 ? -33.229 -35.244 22.551 1.00 30.47 229 ARG A C 1
ATOM 1804 O O . ARG A 1 229 ? -32.881 -35.897 21.574 1.00 30.47 229 ARG A O 1
ATOM 1811 N N . ARG A 1 230 ? -33.394 -35.777 23.762 1.00 33.91 230 ARG A N 1
ATOM 1812 C CA . ARG A 1 230 ? -33.370 -37.203 24.079 1.00 33.91 230 ARG A CA 1
ATOM 1813 C C . ARG A 1 230 ? -34.794 -37.765 23.951 1.00 33.91 230 ARG A C 1
ATOM 1815 O O . ARG A 1 230 ? -35.662 -37.406 24.735 1.00 33.91 230 ARG A O 1
ATOM 1822 N N . GLY A 1 231 ? -34.978 -38.689 23.006 1.00 30.30 231 GLY A N 1
ATOM 1823 C CA . GLY A 1 231 ? -35.811 -39.891 23.148 1.00 30.30 231 GLY A CA 1
ATOM 1824 C C . GLY A 1 231 ? -37.295 -39.842 22.750 1.00 30.30 231 GLY A C 1
ATOM 1825 O O . GLY A 1 231 ? -38.123 -39.339 23.500 1.00 30.30 231 GLY A O 1
ATOM 1826 N N . LYS A 1 232 ? -37.656 -40.590 21.692 1.00 33.06 232 LYS A N 1
ATOM 1827 C CA . LYS A 1 232 ? -38.575 -41.747 21.785 1.00 33.06 232 LYS A CA 1
ATOM 1828 C C . LYS A 1 232 ? -38.532 -42.623 20.517 1.00 33.06 232 LYS A C 1
ATOM 1830 O O . LYS A 1 232 ? -38.192 -42.164 19.439 1.00 33.06 232 LYS A O 1
ATOM 1835 N N . ARG A 1 233 ? -38.806 -43.912 20.745 1.00 33.69 233 ARG A N 1
ATOM 1836 C CA . ARG A 1 233 ? -38.662 -45.107 19.889 1.00 33.69 233 ARG A CA 1
ATOM 1837 C C . ARG A 1 233 ? -39.709 -45.203 18.768 1.00 33.69 233 ARG A C 1
ATOM 1839 O O . ARG A 1 233 ? -40.813 -44.703 18.947 1.00 33.69 233 ARG A O 1
ATOM 1846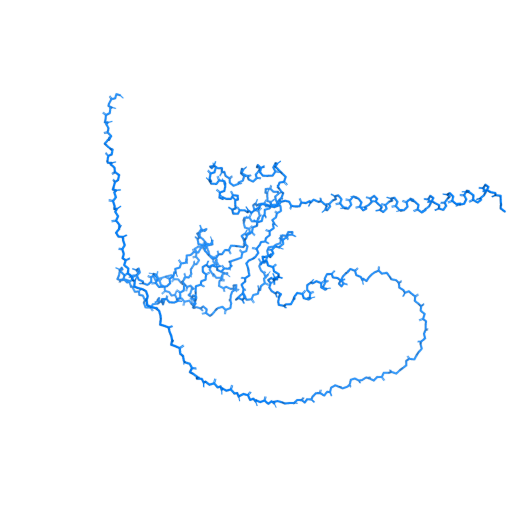 N N . GLY A 1 234 ? -39.396 -46.010 17.746 1.00 29.55 234 GLY A N 1
ATOM 1847 C CA . GLY A 1 234 ? -40.351 -46.667 16.833 1.00 29.55 234 GLY A CA 1
ATOM 1848 C C . GLY A 1 234 ? -39.748 -46.895 15.439 1.00 29.55 234 GLY A C 1
ATOM 1849 O O . GLY A 1 234 ? -39.703 -45.961 14.660 1.00 29.55 234 GLY A O 1
ATOM 1850 N N . THR A 1 235 ? -39.040 -48.005 15.191 1.00 31.73 235 THR A N 1
ATOM 1851 C CA . THR A 1 235 ? -39.501 -49.226 14.469 1.00 31.73 235 THR A CA 1
ATOM 1852 C C . THR A 1 235 ? -39.584 -49.118 12.937 1.00 31.73 235 THR A C 1
ATOM 1854 O O . THR A 1 235 ? -40.385 -48.353 12.421 1.00 31.73 235 THR A O 1
ATOM 1857 N N . GLY A 1 236 ? -38.849 -50.014 12.253 1.00 28.58 236 GLY A N 1
ATOM 1858 C CA . GLY A 1 236 ? -38.956 -50.352 10.820 1.00 28.58 236 GLY A CA 1
ATOM 1859 C C . GLY A 1 236 ? -38.037 -49.498 9.940 1.00 28.58 236 GLY A C 1
ATOM 1860 O O . GLY A 1 236 ? -38.084 -48.286 10.020 1.00 28.58 236 GLY A O 1
ATOM 1861 N N . GLY A 1 237 ? -37.120 -50.007 9.121 1.00 28.28 237 GLY A N 1
ATOM 1862 C CA . GLY A 1 237 ? -37.104 -51.263 8.382 1.00 28.28 237 GLY A CA 1
ATOM 1863 C C . GLY A 1 237 ? -37.037 -50.928 6.886 1.00 28.28 237 GLY A C 1
ATOM 1864 O O . GLY A 1 237 ? -37.870 -50.171 6.412 1.00 28.28 237 GLY A O 1
ATOM 1865 N N . HIS A 1 238 ? -36.084 -51.549 6.181 1.00 31.94 238 HIS A N 1
ATOM 1866 C CA . HIS A 1 238 ? -35.861 -51.567 4.721 1.00 31.94 238 HIS A CA 1
ATOM 1867 C C . HIS A 1 238 ? -34.917 -50.515 4.125 1.00 31.94 238 HIS A C 1
ATOM 1869 O O . HIS A 1 238 ? -35.212 -49.330 4.033 1.00 31.94 238 HIS A O 1
ATOM 1875 N N . GLY A 1 239 ? -33.774 -51.025 3.654 1.00 29.33 239 GLY A N 1
ATOM 1876 C CA . GLY A 1 239 ? -32.896 -50.337 2.723 1.00 29.33 239 GLY A CA 1
ATOM 1877 C C . GLY A 1 239 ? -33.346 -50.459 1.268 1.00 29.33 239 GLY A C 1
ATOM 1878 O O . GLY A 1 239 ? -34.304 -51.170 0.964 1.00 29.33 239 GLY A O 1
ATOM 1879 N N . ARG A 1 240 ? -32.598 -49.757 0.409 1.00 32.66 240 ARG A N 1
ATOM 1880 C CA . ARG A 1 240 ? -32.311 -49.958 -1.031 1.00 32.66 240 ARG A CA 1
ATOM 1881 C C . ARG A 1 240 ? -31.747 -48.624 -1.551 1.00 32.66 240 ARG A C 1
ATOM 1883 O O . ARG A 1 240 ? -32.401 -47.600 -1.434 1.00 32.66 240 ARG A O 1
ATOM 1890 N N . THR A 1 241 ? -30.432 -48.543 -1.760 1.00 31.58 241 THR A N 1
ATOM 1891 C CA . THR A 1 241 ? -29.740 -48.639 -3.068 1.00 31.58 241 THR A CA 1
ATOM 1892 C C . THR A 1 241 ? -30.073 -47.511 -4.048 1.00 31.58 241 THR A C 1
ATOM 1894 O O . THR A 1 241 ? -31.183 -47.451 -4.571 1.00 31.58 241 THR A O 1
ATOM 1897 N N . CYS A 1 242 ? -29.055 -46.694 -4.350 1.00 30.47 242 CYS A N 1
ATOM 1898 C CA . CYS A 1 242 ? -28.943 -45.893 -5.573 1.00 30.47 242 CYS A CA 1
ATOM 1899 C C . CYS A 1 242 ? -29.075 -46.763 -6.835 1.00 30.47 242 CYS A C 1
ATOM 1901 O O . CYS A 1 242 ? -28.720 -47.944 -6.814 1.00 30.47 242 CYS A O 1
ATOM 1903 N N . PRO A 1 243 ? -29.515 -46.153 -7.943 1.00 40.34 243 PRO A N 1
ATOM 1904 C CA . PRO A 1 243 ? -28.643 -46.004 -9.122 1.00 40.34 243 PRO A CA 1
ATOM 1905 C C . PRO A 1 243 ? -28.756 -44.568 -9.688 1.00 40.34 243 PRO A C 1
ATOM 1907 O O . PRO A 1 243 ? -29.801 -43.941 -9.586 1.00 40.34 243 PRO A O 1
ATOM 1910 N N . GLN A 1 244 ? -27.696 -43.865 -10.093 1.00 32.34 244 GLN A N 1
ATOM 1911 C CA . GLN A 1 244 ? -26.840 -44.023 -11.282 1.00 32.34 244 GLN A CA 1
ATOM 1912 C C . GLN A 1 244 ? -27.592 -44.197 -12.620 1.00 32.34 244 GLN A C 1
ATOM 1914 O O . GLN A 1 244 ? -27.897 -45.309 -13.023 1.00 32.34 244 GLN A O 1
ATOM 1919 N N . GLU A 1 245 ? -27.764 -43.086 -13.344 1.00 31.80 245 GLU A N 1
ATOM 1920 C CA . GLU A 1 245 ? -28.008 -42.984 -14.799 1.00 31.80 245 GLU A CA 1
ATOM 1921 C C . GLU A 1 245 ? -27.475 -41.589 -15.203 1.00 31.80 245 GLU A C 1
ATOM 1923 O O . GLU A 1 245 ? -27.899 -40.589 -14.637 1.00 31.80 245 GLU A O 1
ATOM 1928 N N . GLN A 1 246 ? -26.338 -41.400 -15.884 1.00 31.97 246 GLN A N 1
ATOM 1929 C CA . GLN A 1 246 ? -25.973 -41.684 -17.283 1.00 31.97 246 GLN A CA 1
ATOM 1930 C C . GLN A 1 246 ? -26.966 -41.185 -18.349 1.00 31.97 246 GLN A C 1
ATOM 1932 O O . GLN A 1 246 ? -28.069 -41.692 -18.473 1.00 31.97 246 GLN A O 1
ATOM 1937 N N . GLY A 1 247 ? -26.482 -40.279 -19.213 1.00 27.97 247 GLY A N 1
ATOM 1938 C CA . GLY A 1 247 ? -27.075 -39.941 -20.519 1.00 27.97 247 GLY A CA 1
ATOM 1939 C C . GLY A 1 247 ? -27.041 -38.435 -20.801 1.00 27.97 247 GLY A C 1
ATOM 1940 O O . GLY A 1 247 ? -27.761 -37.688 -20.163 1.00 27.97 247 GLY A O 1
ATOM 1941 N N . ARG A 1 248 ? -26.095 -37.923 -21.611 1.00 32.06 248 ARG A N 1
ATOM 1942 C CA . ARG A 1 248 ? -26.251 -37.648 -23.069 1.00 32.06 248 ARG A CA 1
ATOM 1943 C C . ARG A 1 248 ? -27.331 -36.581 -23.353 1.00 32.06 248 ARG A C 1
ATOM 1945 O O . ARG A 1 248 ? -28.426 -36.687 -22.848 1.00 32.06 248 ARG A O 1
ATOM 1952 N N . ALA A 1 249 ? -27.188 -35.584 -24.221 1.00 30.92 249 ALA A N 1
ATOM 1953 C CA . ALA A 1 249 ? -26.192 -35.200 -25.207 1.00 30.92 249 ALA A CA 1
ATOM 1954 C C . ALA A 1 249 ? -26.563 -33.792 -25.735 1.00 30.92 249 ALA A C 1
ATOM 1956 O O . ALA A 1 249 ? -27.721 -33.396 -25.695 1.00 30.92 249 ALA A O 1
ATOM 1957 N N . ARG A 1 250 ? -25.548 -33.089 -26.259 1.00 33.66 250 ARG A N 1
ATOM 1958 C CA . ARG A 1 250 ? -25.540 -32.136 -27.392 1.00 33.66 250 ARG A CA 1
ATOM 1959 C C . ARG A 1 250 ? -26.883 -31.551 -27.867 1.00 33.66 250 ARG A C 1
ATOM 1961 O O . ARG A 1 250 ? -27.720 -32.300 -28.346 1.00 33.66 250 ARG A O 1
ATOM 1968 N N . LEU A 1 251 ? -26.909 -30.228 -28.075 1.00 33.81 251 LEU A N 1
ATOM 1969 C CA . LEU A 1 251 ? -27.265 -29.646 -29.380 1.00 33.81 251 LEU A CA 1
ATOM 1970 C C . LEU A 1 251 ? -26.763 -28.199 -29.518 1.00 33.81 251 LEU A C 1
ATOM 1972 O O . LEU A 1 251 ? -26.980 -27.339 -28.672 1.00 33.81 251 LEU A O 1
ATOM 1976 N N . ARG A 1 252 ? -26.043 -27.978 -30.620 1.00 33.91 252 ARG A N 1
ATOM 1977 C CA . ARG A 1 252 ? -25.606 -26.687 -31.166 1.00 33.91 252 ARG A CA 1
ATOM 1978 C C . ARG A 1 252 ? -26.804 -25.940 -31.754 1.00 33.91 252 ARG A C 1
ATOM 1980 O O . ARG A 1 252 ? -27.624 -26.609 -32.364 1.00 33.91 252 ARG A O 1
ATOM 1987 N N . HIS A 1 253 ? -26.785 -24.606 -31.732 1.00 31.25 253 HIS A N 1
ATOM 1988 C CA . HIS A 1 253 ? -27.215 -23.664 -32.795 1.00 31.25 253 HIS A CA 1
ATOM 1989 C C . HIS A 1 253 ? -26.755 -22.265 -32.318 1.00 31.25 253 HIS A C 1
ATOM 1991 O O . HIS A 1 253 ? -27.178 -21.818 -31.265 1.00 31.25 253 HIS A O 1
ATOM 1997 N N . SER A 1 254 ? -25.748 -21.580 -32.870 1.00 31.94 254 SER A N 1
ATOM 1998 C CA . SER A 1 254 ? -25.589 -21.053 -34.234 1.00 31.94 254 SER A CA 1
ATOM 1999 C C . SER A 1 254 ? -26.744 -20.149 -34.677 1.00 31.94 254 SER A C 1
ATOM 2001 O O . SER A 1 254 ? -27.618 -20.592 -35.409 1.00 31.94 254 SER A O 1
ATOM 2003 N N . ARG A 1 255 ? -26.694 -18.855 -34.327 1.00 35.19 255 ARG A N 1
ATOM 2004 C CA . ARG A 1 255 ? -27.251 -17.776 -35.162 1.00 35.19 255 ARG A CA 1
ATOM 2005 C C . ARG A 1 255 ? -26.412 -16.503 -35.029 1.00 35.19 255 ARG A C 1
ATOM 2007 O O . ARG A 1 255 ? -26.479 -15.787 -34.039 1.00 35.19 255 ARG A O 1
ATOM 2014 N N . ARG A 1 256 ? -25.612 -16.249 -36.069 1.00 33.34 256 ARG A N 1
ATOM 2015 C CA . ARG A 1 256 ? -25.161 -14.911 -36.464 1.00 33.34 256 ARG A CA 1
ATOM 2016 C C . ARG A 1 256 ? -26.344 -14.198 -37.117 1.00 33.34 256 ARG A C 1
ATOM 2018 O O . ARG A 1 256 ? -26.964 -14.778 -38.004 1.00 33.34 256 ARG A O 1
ATOM 2025 N N . VAL A 1 257 ? -26.558 -12.933 -36.776 1.00 33.9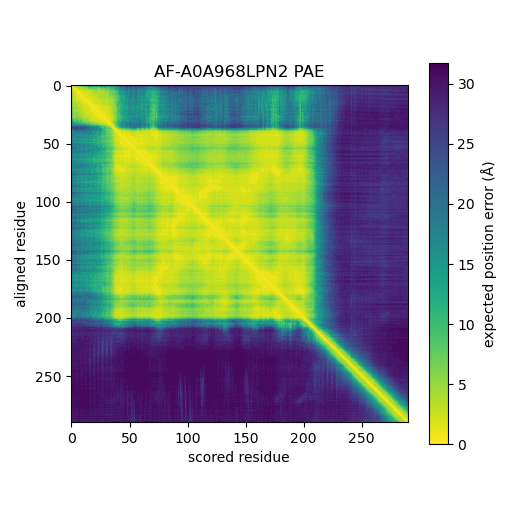1 257 VAL A N 1
ATOM 2026 C CA . VAL A 1 257 ? -27.108 -11.937 -37.702 1.00 33.91 257 VAL A CA 1
ATOM 2027 C C . VAL A 1 257 ? -26.239 -10.694 -37.576 1.00 33.91 257 VAL A C 1
ATOM 2029 O O . VAL A 1 257 ? -26.010 -10.186 -36.484 1.00 33.91 257 VAL A O 1
ATOM 2032 N N . ALA A 1 258 ? -25.718 -10.256 -38.714 1.00 32.72 258 ALA A N 1
ATOM 2033 C CA . ALA A 1 258 ? -25.039 -8.990 -38.891 1.00 32.72 258 ALA A CA 1
ATOM 2034 C C . ALA A 1 258 ? -25.963 -8.040 -39.667 1.00 32.72 258 ALA A C 1
ATOM 2036 O O . ALA A 1 258 ? -26.659 -8.476 -40.581 1.00 32.72 258 ALA A O 1
ATOM 2037 N N . SER A 1 259 ? -25.864 -6.745 -39.360 1.00 31.55 259 SER A N 1
ATOM 2038 C CA . SER A 1 259 ? -25.586 -5.648 -40.307 1.00 31.55 259 SER A CA 1
ATOM 2039 C C . SER A 1 259 ? -26.450 -4.387 -40.141 1.00 31.55 259 SER A C 1
ATOM 2041 O O . SER A 1 259 ? -27.667 -4.463 -40.012 1.00 31.55 259 SER A O 1
ATOM 2043 N N . ARG A 1 260 ? -25.733 -3.263 -40.328 1.00 31.11 260 ARG A N 1
ATOM 2044 C CA . ARG A 1 260 ? -26.120 -1.905 -40.771 1.00 31.11 260 ARG A CA 1
ATOM 2045 C C . ARG A 1 260 ? -26.759 -0.983 -39.722 1.00 31.11 260 ARG A C 1
ATOM 2047 O O . ARG A 1 260 ? -27.771 -1.334 -39.145 1.00 31.11 260 ARG A O 1
ATOM 2054 N N . ALA A 1 261 ? -26.190 0.165 -39.329 1.00 31.72 261 ALA A N 1
ATOM 2055 C CA . ALA A 1 261 ? -25.493 1.300 -39.981 1.00 31.72 261 ALA A CA 1
ATOM 2056 C C . ALA A 1 261 ? -26.409 2.536 -40.088 1.00 31.72 261 ALA A C 1
ATOM 2058 O O . ALA A 1 261 ? -27.355 2.521 -40.864 1.00 31.72 261 ALA A O 1
ATOM 2059 N N . ALA A 1 262 ? -26.071 3.600 -39.346 1.00 32.38 262 ALA A N 1
ATOM 2060 C CA . ALA A 1 262 ? -26.361 5.022 -39.613 1.00 32.38 262 ALA A CA 1
ATOM 2061 C C . ALA A 1 262 ? -25.587 5.852 -38.559 1.00 32.38 262 ALA A C 1
ATOM 2063 O O . ALA A 1 262 ? -25.821 5.699 -37.368 1.00 32.38 262 ALA A O 1
ATOM 2064 N N . THR A 1 263 ? -24.475 6.517 -38.878 1.00 31.91 263 THR A N 1
ATOM 2065 C CA . THR A 1 263 ? -24.353 7.855 -39.498 1.00 31.91 263 THR A CA 1
ATOM 2066 C C . THR A 1 263 ? -24.908 9.003 -38.640 1.00 31.91 263 THR A C 1
ATOM 2068 O O . THR A 1 263 ? -26.074 9.362 -38.753 1.00 31.91 263 THR A O 1
ATOM 2071 N N . ARG A 1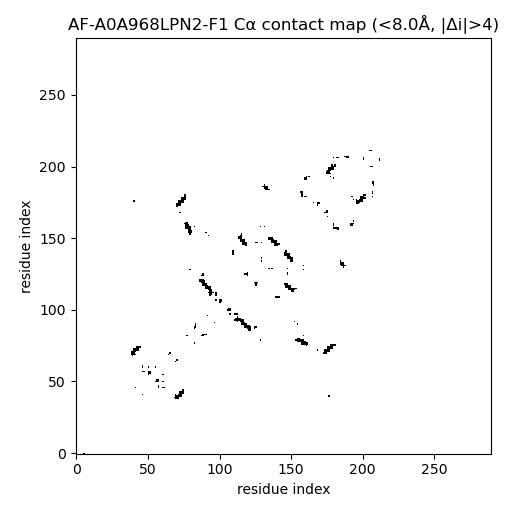 264 ? -24.030 9.626 -37.841 1.00 34.94 264 ARG A N 1
ATOM 2072 C CA . ARG A 1 264 ? -23.987 11.056 -37.442 1.00 34.94 264 ARG A CA 1
ATOM 2073 C C . ARG A 1 264 ? -22.696 11.204 -36.617 1.00 34.94 264 ARG A C 1
ATOM 2075 O O . ARG A 1 264 ? -22.557 10.548 -35.602 1.00 34.94 264 ARG A O 1
ATOM 2082 N N . GLY A 1 265 ? -21.645 11.907 -37.025 1.00 29.56 265 GLY A N 1
ATOM 2083 C CA . GLY A 1 265 ? -21.633 13.192 -37.703 1.00 29.56 265 GLY A CA 1
ATOM 2084 C C . GLY A 1 265 ? -21.737 14.308 -36.667 1.00 29.56 265 GLY A C 1
ATOM 2085 O O . GLY A 1 265 ? -22.754 14.986 -36.636 1.00 29.56 265 GLY A O 1
ATOM 2086 N N . ASN A 1 266 ? -20.721 14.499 -35.817 1.00 33.06 266 ASN A N 1
ATOM 2087 C CA . ASN A 1 266 ? -20.504 15.817 -35.233 1.00 33.06 266 ASN A CA 1
ATOM 2088 C C . ASN A 1 266 ? -19.014 16.143 -35.136 1.00 33.06 266 ASN A C 1
ATOM 2090 O O . ASN A 1 266 ? -18.205 15.417 -34.566 1.00 33.06 266 ASN A O 1
ATOM 2094 N N . ARG A 1 267 ? -18.697 17.245 -35.797 1.00 32.88 267 ARG A N 1
ATOM 2095 C CA . ARG A 1 267 ? -17.396 17.810 -36.093 1.00 32.88 267 ARG A CA 1
ATOM 2096 C C . ARG A 1 267 ? -17.384 19.097 -35.284 1.00 32.88 267 ARG A C 1
ATOM 2098 O O . ARG A 1 267 ? -18.089 20.027 -35.658 1.00 32.88 267 ARG A O 1
ATOM 2105 N N . GLN A 1 268 ? -16.620 19.168 -34.200 1.00 37.00 268 GLN A N 1
ATOM 2106 C CA . GLN A 1 268 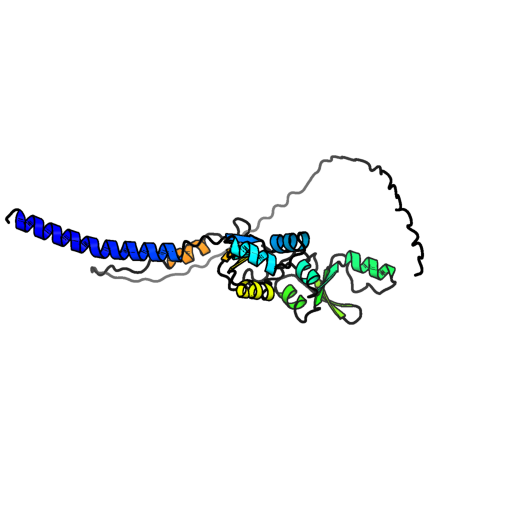? -16.272 20.463 -33.624 1.00 37.00 268 GLN A CA 1
ATOM 2107 C C . GLN A 1 268 ? -14.766 20.650 -33.633 1.00 37.00 268 GLN A C 1
ATOM 2109 O O . GLN A 1 268 ? -13.983 19.826 -33.171 1.00 37.00 268 GLN A O 1
ATOM 2114 N N . GLN A 1 269 ? -14.414 21.734 -34.312 1.00 35.66 269 GLN A N 1
ATOM 2115 C CA . GLN A 1 269 ? -13.083 22.185 -34.624 1.00 35.66 269 GLN A CA 1
ATOM 2116 C C . GLN A 1 269 ? -12.411 22.792 -33.397 1.00 35.66 269 GLN A C 1
ATOM 2118 O O . GLN A 1 269 ? -12.986 23.576 -32.650 1.00 35.66 269 GLN A O 1
ATOM 2123 N N . VAL A 1 270 ? -11.131 22.470 -33.313 1.00 36.97 270 VAL A N 1
ATOM 2124 C CA . VAL A 1 270 ? -10.051 23.181 -32.639 1.00 36.97 270 VAL A CA 1
ATOM 2125 C C . VAL A 1 270 ? -10.060 24.681 -32.967 1.00 36.97 270 VAL A C 1
ATOM 2127 O O . VAL A 1 270 ? -10.061 25.044 -34.142 1.00 36.97 270 VAL A O 1
ATOM 2130 N N . ARG A 1 271 ? -9.884 25.542 -31.952 1.00 34.53 271 ARG A N 1
ATOM 2131 C CA . ARG A 1 271 ? -8.941 26.675 -32.034 1.00 34.53 271 ARG A CA 1
ATOM 2132 C C . ARG A 1 271 ? -8.263 26.968 -30.682 1.00 34.53 271 ARG A C 1
ATOM 2134 O O . ARG A 1 271 ? -8.914 26.857 -29.648 1.00 34.53 271 ARG A O 1
ATOM 2141 N N . PRO A 1 272 ? -6.970 27.351 -30.690 1.00 42.06 272 PRO A N 1
ATOM 2142 C CA . PRO A 1 272 ? -6.131 27.485 -29.501 1.00 42.06 272 PRO A CA 1
ATOM 2143 C C . PRO A 1 272 ? -6.131 28.919 -28.950 1.00 42.06 272 PRO A C 1
ATOM 2145 O O . PRO A 1 272 ? -6.272 29.882 -29.709 1.00 42.06 272 PRO A O 1
ATOM 2148 N N . ARG A 1 273 ? -5.872 29.091 -27.646 1.00 37.44 273 ARG A N 1
ATOM 2149 C CA . ARG A 1 273 ? -5.580 30.411 -27.065 1.00 37.44 273 ARG A CA 1
ATOM 2150 C C . ARG A 1 273 ? -4.306 30.386 -26.213 1.00 37.44 273 ARG A C 1
ATOM 2152 O O . ARG A 1 273 ? -4.300 29.943 -25.077 1.00 37.44 273 ARG A O 1
ATOM 2159 N N . ARG A 1 274 ? -3.245 30.858 -26.874 1.00 41.31 274 ARG A N 1
ATOM 2160 C CA . ARG A 1 274 ? -2.013 31.521 -26.414 1.00 41.31 274 ARG A CA 1
ATOM 2161 C C . ARG A 1 274 ? -1.659 31.440 -24.922 1.00 41.31 274 ARG A C 1
ATOM 2163 O O . ARG A 1 274 ? -2.268 32.094 -24.082 1.00 41.31 274 ARG A O 1
ATOM 2170 N N . SER A 1 275 ? -0.529 30.783 -24.694 1.00 37.31 275 SER A N 1
ATOM 2171 C CA . SER A 1 275 ? 0.449 31.044 -23.643 1.00 37.31 275 SER A CA 1
ATOM 2172 C C . SER A 1 275 ? 0.812 32.533 -23.540 1.00 37.31 275 SER A C 1
ATOM 2174 O O . SER A 1 275 ? 1.101 33.193 -24.542 1.00 37.31 275 SER A O 1
ATOM 2176 N N . ARG A 1 276 ? 0.848 33.055 -22.310 1.00 43.00 276 ARG A N 1
ATOM 2177 C CA . ARG A 1 276 ? 1.561 34.290 -21.973 1.00 43.00 276 ARG A CA 1
ATOM 2178 C C . ARG A 1 276 ? 2.474 34.001 -20.789 1.00 43.00 276 ARG A C 1
ATOM 2180 O O . ARG A 1 276 ? 2.041 33.932 -19.647 1.00 43.00 276 ARG A O 1
ATOM 2187 N N . THR A 1 277 ? 3.734 33.786 -21.126 1.00 40.03 277 THR A N 1
ATOM 2188 C CA . THR A 1 277 ? 4.889 33.754 -20.238 1.00 40.03 277 THR A CA 1
ATOM 2189 C C . THR A 1 277 ? 5.078 35.154 -19.648 1.00 40.03 277 THR A C 1
ATOM 2191 O O . THR A 1 277 ? 5.197 36.121 -20.401 1.00 40.03 277 THR A O 1
ATOM 2194 N N . GLN A 1 278 ? 5.104 35.279 -18.324 1.00 46.34 278 GLN A N 1
ATOM 2195 C CA . GLN A 1 278 ? 5.716 36.418 -17.641 1.00 46.34 278 GLN A CA 1
ATOM 2196 C C . GLN A 1 278 ? 6.681 35.864 -16.599 1.00 46.34 278 GLN A C 1
ATOM 2198 O O . GLN A 1 278 ? 6.281 35.210 -15.640 1.00 46.34 278 GLN A O 1
ATOM 2203 N N . SER A 1 279 ? 7.963 36.080 -16.874 1.00 47.44 279 SER A N 1
ATOM 2204 C CA . SER A 1 279 ? 9.089 35.777 -16.001 1.00 47.44 279 SER A CA 1
ATOM 2205 C C . SER A 1 279 ? 9.055 36.656 -14.741 1.00 47.44 279 SER A C 1
ATOM 2207 O O . SER A 1 279 ? 8.670 37.824 -14.841 1.00 47.44 279 SER A O 1
ATOM 2209 N N . PRO A 1 280 ? 9.487 36.147 -13.575 1.00 58.44 280 PRO A N 1
ATOM 2210 C CA . PRO A 1 280 ? 9.649 36.955 -12.370 1.00 58.44 280 PRO A CA 1
ATOM 2211 C C . PRO A 1 280 ? 10.892 37.867 -12.455 1.00 58.44 280 PRO A C 1
ATOM 2213 O O . PRO A 1 280 ? 11.853 37.530 -13.153 1.00 58.44 280 PRO A O 1
ATOM 2216 N N . PRO A 1 281 ? 10.901 39.019 -11.757 1.00 60.56 281 PRO A N 1
ATOM 2217 C CA . PRO A 1 281 ? 12.039 39.931 -11.745 1.00 60.56 281 PRO A CA 1
ATOM 2218 C C . PRO A 1 281 ? 13.229 39.383 -10.943 1.00 60.56 281 PRO A C 1
ATOM 2220 O O . PRO A 1 281 ? 13.083 38.792 -9.874 1.00 60.56 281 PRO A O 1
ATOM 2223 N N . VAL A 1 282 ? 14.418 39.635 -11.489 1.00 55.62 282 VAL A N 1
ATOM 2224 C CA . VAL A 1 282 ? 15.743 39.357 -10.927 1.00 55.62 282 VAL A CA 1
ATOM 2225 C C . VAL A 1 282 ? 15.980 40.234 -9.692 1.00 55.62 282 VAL A C 1
ATOM 2227 O O . VAL A 1 282 ? 15.943 41.459 -9.788 1.00 55.62 282 VAL A O 1
ATOM 2230 N N . VAL A 1 283 ? 16.256 39.614 -8.543 1.00 60.06 283 VAL A N 1
ATOM 2231 C CA . VAL A 1 283 ? 16.726 40.296 -7.326 1.00 60.06 283 VAL A CA 1
ATOM 2232 C C . VAL A 1 283 ? 18.249 40.176 -7.270 1.00 60.06 283 VAL A C 1
ATOM 2234 O O . VAL A 1 283 ? 18.788 39.075 -7.182 1.00 60.06 283 VAL A O 1
ATOM 2237 N N . HIS A 1 284 ? 18.948 41.311 -7.333 1.00 56.34 284 HIS A N 1
ATOM 2238 C CA . HIS A 1 284 ? 20.386 41.395 -7.072 1.00 56.34 284 HIS A CA 1
ATOM 2239 C C . HIS A 1 284 ? 20.660 41.386 -5.556 1.00 56.34 284 HIS A C 1
ATOM 2241 O O . HIS A 1 284 ? 20.022 42.154 -4.834 1.00 56.34 284 HIS A O 1
ATOM 2247 N N . PRO A 1 285 ? 21.632 40.603 -5.055 1.00 61.72 285 PRO A N 1
ATOM 2248 C CA . PRO A 1 285 ? 22.093 40.721 -3.678 1.00 61.72 285 PRO A CA 1
ATOM 2249 C C . PRO A 1 285 ? 23.062 41.903 -3.529 1.00 61.72 285 PRO A C 1
ATOM 2251 O O . PRO A 1 285 ? 24.119 41.954 -4.159 1.00 61.72 285 PRO A O 1
ATOM 2254 N N . SER A 1 286 ? 22.706 42.858 -2.669 1.00 55.44 286 SER A N 1
ATOM 2255 C CA . SER A 1 286 ? 23.628 43.883 -2.184 1.00 55.44 286 SER A CA 1
ATOM 2256 C C . SER A 1 286 ? 24.616 43.265 -1.197 1.00 55.44 286 SER A C 1
ATOM 2258 O O . SER A 1 286 ? 24.242 42.774 -0.135 1.00 55.44 286 SER A O 1
ATOM 2260 N N . ILE A 1 287 ? 25.892 43.329 -1.561 1.00 49.97 287 ILE A N 1
ATOM 2261 C CA . ILE A 1 287 ? 27.038 43.092 -0.687 1.00 49.97 287 ILE A CA 1
ATOM 2262 C C . ILE A 1 287 ? 27.022 44.158 0.418 1.00 49.97 287 ILE A C 1
ATOM 2264 O O . ILE A 1 287 ? 27.051 45.355 0.128 1.00 49.97 287 ILE A O 1
ATOM 2268 N N . ARG A 1 288 ? 27.005 43.733 1.685 1.00 51.75 288 ARG A N 1
ATOM 2269 C CA . ARG A 1 288 ? 27.398 44.567 2.827 1.00 51.75 288 ARG A CA 1
ATOM 2270 C C . ARG A 1 288 ? 28.461 43.825 3.625 1.00 51.75 288 ARG A C 1
ATOM 2272 O O . ARG A 1 288 ? 28.174 42.861 4.322 1.00 51.75 288 ARG A O 1
ATOM 2279 N N . THR A 1 289 ? 29.688 44.291 3.465 1.00 57.12 289 THR A N 1
ATOM 2280 C CA . THR A 1 289 ? 30.805 44.110 4.388 1.00 57.12 289 THR A CA 1
ATOM 2281 C C . THR A 1 289 ? 30.489 44.772 5.724 1.00 57.12 289 THR A C 1
ATOM 2283 O O . THR A 1 289 ? 30.172 45.962 5.729 1.00 57.12 289 THR A O 1
ATOM 2286 N N . HIS A 1 290 ? 30.608 44.016 6.814 1.00 53.44 290 HIS A N 1
ATOM 2287 C CA . HIS A 1 290 ? 31.222 44.405 8.086 1.00 53.44 290 HIS A CA 1
ATOM 2288 C C . HIS A 1 290 ? 31.555 43.142 8.876 1.00 53.44 290 HIS A C 1
ATOM 2290 O O . HIS A 1 290 ? 30.713 42.218 8.864 1.00 53.44 290 HIS A O 1
#

Foldseek 3Di:
DDPVVVVVVVVVVVVVVVVVVVVVVVVVVVVCVVVVLPAAEDELVVLVVVCVVVVHDSLVSVVVVVVVVHQAYEYEFAFLLNCVVVVQKDKDQLQVVLVVQVVVVHDCVQGDNQKMKMDGPPPCQVVQQVLQFPFPWDWDADPNDIIIIGNHDRRGPGSAHPVVVCVVVVVSRHFYAYEYDADPGTPAWPPRHDPGPHHDYDDPDDTPDPDPPPVVVVVVVVPDDDDDDDDDDDDDDDDDDDDDDDDDDDDDDDDDDDDDDDDDDDDDDDDDDDDDDDDDDDDDDDDDDD

pLDDT: mean 76.69, std 25.93, range [27.97, 98.31]

Secondary structure (DSSP, 8-state):
--HHHHHHHHHHHHHHHHHHHHHHHHHHHHHHHHH-----EEEHHHHHHHHHHTT--HHHHHHHHHHTT--EEEEEPEEHHHHHHTTSEEEEEHHHHHHHHHHTT---TT--TT-EEEEESSTTHHHHHHHTB----EEEEETTEEEEEESS--TTSEEE--HHHHHHHHHTTPEEEEEPPP-TTBSSTTTT----SEE--SSS--TT-S-THHHHHHHHHTTS------------------------------------------------------PPPPPPPPP---